Protein AF-A0A1V2NN49-F1 (afdb_monomer_lite)

pLDDT: mean 74.81, std 12.65, range [31.67, 92.38]

Radius of gyration: 16.65 Å; chains: 1; bounding box: 43×30×38 Å

Foldseek 3Di:
DPLLVLLLVLLLQLLVLQVVLVCVVVVNPDALCVVVVHPHVVRSSCVRSVQSSVLLVLAAPLLSVQWDADRNQSWTDSDCQWIWGDHSAWIFIGGRDDGWKTQG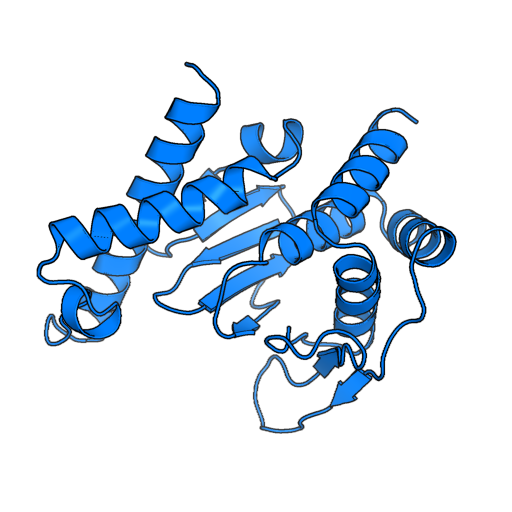GDDQCSLVRLLSVLCNPPNVVSVVLLVVPFDDFADWDQCVPPDCFRIWGDDPVDPDTTMTGNDSVSNRSSRSSVRQGSNRSNVSSVVVVVD

Secondary structure (DSSP, 8-state):
--HHHHHHHHHHHHHHHHHHHHHHHTTT---HHHHHT-SSHHHHHHHHHHHHHHHHTTS-HHHHTT-EEETTTTEEEEETTEEEEE-SSEEEEEESSS---EEESSS-HHHHHHHHHHHHHHTHHHHHHHHHH------EEE--SSSS--EEE--SSS----EEESSHHHHHHHHHHHHHHHHHHHHHHHHHHH-

Sequence (195 aa):
MNSSQYVDDVAIALYDSMSSELLASYGGGVSIAKFLGELDDDGARQSWSTRISRELAELPPNALNSLVIYQGSAAVSVSNEVVARFGLGEVTVSISGDDVWEAALRPGFSVAIIAGLGWSRWGQRWVDELRHVGLRRGPIVDIGDGRALHWVAQRPDEPGPWTCARSAEGAALISDAESLGTPRLREVYEELNRD

Structure (mmCIF, N/CA/C/O backbone):
data_AF-A0A1V2NN49-F1
#
_entry.id   AF-A0A1V2NN49-F1
#
loop_
_atom_site.group_PDB
_atom_site.id
_atom_site.type_symbol
_atom_site.label_atom_id
_atom_site.label_alt_id
_atom_site.label_comp_id
_atom_site.label_asym_id
_atom_site.label_entity_id
_atom_site.label_seq_id
_atom_site.pdbx_PDB_ins_code
_atom_site.Cartn_x
_atom_site.Cartn_y
_atom_site.Cartn_z
_atom_site.occupancy
_atom_site.B_iso_or_equiv
_atom_site.auth_seq_id
_atom_site.auth_comp_id
_atom_site.auth_asym_id
_atom_site.auth_atom_id
_atom_site.pdbx_PDB_model_num
ATOM 1 N N . MET A 1 1 ? 15.782 10.203 17.775 1.00 53.09 1 MET A N 1
ATOM 2 C CA . MET A 1 1 ? 15.826 10.274 16.299 1.00 53.09 1 MET A CA 1
ATOM 3 C C . MET A 1 1 ? 14.611 11.069 15.848 1.00 53.09 1 MET A C 1
ATOM 5 O O . MET A 1 1 ? 13.555 10.851 16.428 1.00 53.09 1 MET A O 1
ATOM 9 N N . ASN A 1 2 ? 14.741 12.032 14.930 1.00 63.84 2 ASN A N 1
ATOM 10 C CA . ASN A 1 2 ? 13.565 12.743 14.409 1.00 63.84 2 ASN A CA 1
ATOM 11 C C . ASN A 1 2 ? 12.775 11.790 13.489 1.00 63.84 2 ASN A C 1
ATOM 13 O O . ASN A 1 2 ? 13.395 11.017 12.762 1.00 63.84 2 ASN A O 1
ATOM 17 N N . SER A 1 3 ? 11.440 11.828 13.524 1.00 69.81 3 SER A N 1
ATOM 18 C CA . SER A 1 3 ? 10.565 10.905 12.778 1.00 69.81 3 SER A CA 1
ATOM 19 C C . SER A 1 3 ? 10.827 10.936 11.266 1.00 69.81 3 SER A C 1
ATOM 21 O O . SER A 1 3 ? 10.800 9.887 10.635 1.00 69.81 3 SER A O 1
ATOM 23 N N . SER A 1 4 ? 11.195 12.099 10.713 1.00 78.19 4 SER A N 1
ATOM 24 C CA . SER A 1 4 ? 11.596 12.235 9.302 1.00 78.19 4 SER A CA 1
ATOM 25 C C . SER A 1 4 ? 12.867 11.450 8.967 1.00 78.19 4 SER A C 1
ATOM 27 O O . SER A 1 4 ? 12.900 10.750 7.966 1.00 78.19 4 SER A O 1
ATOM 29 N N . GLN A 1 5 ? 13.889 11.514 9.829 1.00 83.19 5 GLN A N 1
ATOM 30 C CA . GLN A 1 5 ? 15.156 10.804 9.614 1.00 83.19 5 GLN A CA 1
ATOM 31 C C . GLN A 1 5 ? 14.933 9.287 9.603 1.00 83.19 5 GLN A C 1
ATOM 33 O O . GLN A 1 5 ? 15.478 8.587 8.764 1.00 83.19 5 GLN A O 1
ATOM 38 N N . TYR A 1 6 ? 14.091 8.790 10.516 1.00 83.25 6 TYR A N 1
ATOM 39 C CA . TYR A 1 6 ? 13.745 7.370 10.570 1.00 83.25 6 TYR A CA 1
ATOM 40 C C . TYR A 1 6 ? 13.050 6.889 9.294 1.00 83.25 6 TYR A C 1
ATOM 42 O O . TYR A 1 6 ? 13.391 5.833 8.774 1.00 83.25 6 TYR A O 1
ATOM 50 N N . VAL A 1 7 ? 12.099 7.671 8.779 1.00 84.44 7 VAL A N 1
ATOM 51 C CA . VAL A 1 7 ? 11.388 7.350 7.536 1.00 84.44 7 VAL A CA 1
ATOM 52 C C . VAL A 1 7 ? 12.350 7.280 6.347 1.00 84.44 7 VAL A C 1
ATOM 54 O O . VAL A 1 7 ? 12.274 6.336 5.562 1.00 84.44 7 VAL A O 1
ATOM 57 N N . ASP A 1 8 ? 13.288 8.224 6.256 1.00 86.56 8 ASP A N 1
ATOM 58 C CA . ASP A 1 8 ? 14.298 8.236 5.196 1.00 86.56 8 ASP A CA 1
ATOM 59 C C . ASP A 1 8 ? 15.246 7.034 5.286 1.00 86.56 8 ASP A C 1
ATOM 61 O O . ASP A 1 8 ? 15.503 6.371 4.278 1.00 86.56 8 ASP A O 1
ATOM 65 N N . ASP A 1 9 ? 15.699 6.687 6.493 1.00 87.00 9 ASP A N 1
ATOM 66 C CA . ASP A 1 9 ? 16.551 5.516 6.718 1.00 87.00 9 ASP A CA 1
ATOM 67 C C . ASP A 1 9 ? 15.830 4.211 6.314 1.00 87.00 9 ASP A C 1
ATOM 69 O O . ASP A 1 9 ? 16.430 3.328 5.693 1.00 87.00 9 ASP A O 1
ATOM 73 N N . VAL A 1 10 ? 14.525 4.097 6.604 1.00 83.38 10 VAL A N 1
ATOM 74 C CA . VAL A 1 10 ? 13.693 2.950 6.197 1.00 83.38 10 VAL A CA 1
ATOM 75 C C . VAL A 1 10 ? 13.549 2.885 4.677 1.00 83.38 10 VAL A C 1
ATOM 77 O O . VAL A 1 10 ? 13.745 1.820 4.090 1.00 83.38 10 VAL A O 1
ATOM 80 N N . ALA A 1 11 ? 13.240 4.005 4.020 1.00 84.56 11 ALA A N 1
ATOM 81 C CA . ALA A 1 11 ? 13.080 4.051 2.569 1.00 84.56 11 ALA A CA 1
ATOM 82 C C . ALA A 1 11 ? 14.377 3.675 1.833 1.00 84.56 11 ALA A C 1
ATOM 84 O O . ALA A 1 11 ? 14.342 2.951 0.836 1.00 84.56 11 ALA A O 1
ATOM 85 N N . ILE A 1 12 ? 15.529 4.111 2.347 1.00 88.19 12 ILE A N 1
ATOM 86 C CA . ILE A 1 12 ? 16.844 3.737 1.815 1.00 88.19 12 ILE A CA 1
ATOM 87 C C . ILE A 1 12 ? 17.092 2.233 1.978 1.00 88.19 12 ILE A C 1
ATOM 89 O O . ILE A 1 12 ? 17.458 1.563 1.012 1.00 88.19 12 ILE A O 1
ATOM 93 N N . ALA A 1 13 ? 16.844 1.678 3.166 1.00 85.31 13 ALA A N 1
ATOM 94 C CA . ALA A 1 13 ? 17.031 0.250 3.419 1.00 85.31 13 ALA A CA 1
ATOM 95 C C . ALA A 1 13 ? 16.116 -0.636 2.550 1.00 85.31 13 ALA A C 1
ATOM 97 O O . ALA A 1 13 ? 16.513 -1.732 2.138 1.00 85.31 13 ALA A O 1
ATOM 98 N N . LEU A 1 14 ? 14.907 -0.159 2.233 1.00 81.56 14 LEU A N 1
ATOM 99 C CA . LEU A 1 14 ? 14.002 -0.835 1.305 1.00 81.56 14 LEU A CA 1
ATOM 100 C C . LEU A 1 14 ? 14.518 -0.817 -0.129 1.00 81.56 14 LEU A C 1
ATOM 102 O O . LEU A 1 14 ? 14.468 -1.855 -0.788 1.00 81.56 14 LEU A O 1
ATOM 106 N N . TYR A 1 15 ? 15.051 0.318 -0.591 1.00 84.81 15 TYR A N 1
ATOM 107 C CA . TYR A 1 15 ? 15.667 0.397 -1.913 1.00 84.81 15 TYR A CA 1
ATOM 108 C C . TYR A 1 15 ? 16.823 -0.594 -2.033 1.00 84.81 15 TYR A C 1
ATOM 110 O O . TYR A 1 15 ? 16.886 -1.354 -2.995 1.00 84.81 15 TYR A O 1
ATOM 118 N N . ASP A 1 16 ? 17.710 -0.620 -1.039 1.00 86.69 16 ASP A N 1
ATOM 119 C CA . ASP A 1 16 ? 18.889 -1.485 -1.056 1.00 86.69 16 ASP A CA 1
ATOM 120 C C . ASP A 1 16 ? 18.486 -2.971 -1.057 1.00 86.69 16 ASP A C 1
ATOM 122 O O . ASP A 1 16 ? 19.056 -3.773 -1.802 1.00 86.69 16 ASP A O 1
ATOM 126 N N . SER A 1 17 ? 17.454 -3.333 -0.284 1.00 82.81 17 SER A N 1
ATOM 127 C CA . SER A 1 17 ? 16.897 -4.693 -0.259 1.00 82.81 17 SER A CA 1
ATOM 128 C C . SER A 1 17 ? 16.262 -5.085 -1.596 1.00 82.81 17 SER A C 1
ATOM 130 O O . SER A 1 17 ? 16.559 -6.157 -2.120 1.00 82.81 17 SER A O 1
ATOM 132 N N . MET A 1 18 ? 15.429 -4.210 -2.167 1.00 84.19 18 MET A N 1
ATOM 133 C CA . MET A 1 18 ? 14.757 -4.420 -3.456 1.00 84.19 18 MET A CA 1
ATOM 134 C C . MET A 1 18 ? 15.766 -4.532 -4.598 1.00 84.19 18 MET A C 1
ATOM 136 O O . MET A 1 18 ? 15.700 -5.461 -5.402 1.00 84.19 18 MET A O 1
ATOM 140 N N . SER A 1 19 ? 16.740 -3.623 -4.634 1.00 82.50 19 SER A N 1
ATOM 141 C CA . SER A 1 19 ? 17.815 -3.614 -5.623 1.00 82.50 19 SER A CA 1
ATOM 142 C C . SER A 1 19 ? 18.619 -4.910 -5.568 1.00 82.50 19 SER A C 1
ATOM 144 O O . SER A 1 19 ? 18.826 -5.559 -6.594 1.00 82.50 19 SER A O 1
ATOM 146 N N . SER A 1 20 ? 18.995 -5.346 -4.362 1.00 83.50 20 SER A N 1
ATOM 147 C CA . SER A 1 20 ? 19.734 -6.594 -4.158 1.00 83.50 20 SER A CA 1
ATOM 148 C C . SER A 1 20 ? 18.946 -7.818 -4.630 1.00 83.50 20 SER A C 1
ATOM 150 O O . SER A 1 20 ? 19.493 -8.667 -5.334 1.00 83.50 20 SER A O 1
ATOM 152 N N . GLU A 1 21 ? 17.661 -7.905 -4.281 1.00 79.94 21 GLU A N 1
ATOM 153 C CA . GLU A 1 21 ? 16.782 -9.005 -4.692 1.00 79.94 21 GLU A CA 1
ATOM 154 C C . GLU A 1 21 ? 16.620 -9.070 -6.219 1.00 79.94 21 GLU A C 1
ATOM 156 O O . GLU A 1 21 ? 16.705 -10.141 -6.830 1.00 79.94 21 GLU A O 1
ATOM 161 N N . LEU A 1 22 ? 16.436 -7.913 -6.853 1.00 76.75 22 LEU A N 1
ATOM 162 C CA . LEU A 1 22 ? 16.253 -7.814 -8.292 1.00 76.75 22 LEU A CA 1
ATOM 163 C C . LEU A 1 22 ? 17.540 -8.161 -9.047 1.00 76.75 22 LEU A C 1
ATOM 165 O O . LEU A 1 22 ? 17.519 -8.961 -9.983 1.00 76.75 22 LEU A O 1
ATOM 169 N N . LEU A 1 23 ? 18.681 -7.627 -8.610 1.00 79.25 23 LEU A N 1
ATOM 170 C CA . LEU A 1 23 ? 19.981 -7.963 -9.189 1.00 79.25 23 LEU A CA 1
ATOM 171 C C . LEU A 1 23 ? 20.294 -9.455 -9.039 1.00 79.25 23 LEU A C 1
ATOM 173 O O . LEU A 1 23 ? 20.790 -10.059 -9.991 1.00 79.25 23 LEU A O 1
ATOM 177 N N . ALA A 1 24 ? 19.961 -10.068 -7.899 1.00 80.75 24 ALA A N 1
ATOM 178 C CA . ALA A 1 24 ? 20.113 -11.508 -7.703 1.00 80.75 24 ALA A CA 1
ATOM 179 C C . ALA A 1 24 ? 19.225 -12.315 -8.667 1.00 80.75 24 ALA A C 1
ATOM 181 O O . ALA A 1 24 ? 19.701 -13.260 -9.295 1.00 80.75 24 ALA A O 1
ATOM 182 N N . SER A 1 25 ? 17.965 -11.908 -8.840 1.00 77.62 25 SER A N 1
ATOM 183 C CA . SER A 1 25 ? 16.987 -12.607 -9.689 1.00 77.62 25 SER A CA 1
ATOM 184 C C . SER A 1 25 ? 17.325 -12.551 -11.183 1.00 77.62 25 SER A C 1
ATOM 186 O O . SER A 1 25 ? 17.053 -13.501 -11.914 1.00 77.62 25 SER A O 1
ATOM 188 N N . TYR A 1 26 ? 17.954 -11.464 -11.640 1.00 75.38 26 TYR A N 1
ATOM 189 C CA . TYR A 1 26 ? 18.336 -11.265 -13.045 1.00 75.38 26 TYR A CA 1
ATOM 190 C C . TYR A 1 26 ? 19.847 -11.405 -13.306 1.00 75.38 26 TYR A C 1
ATOM 192 O O . TYR A 1 26 ? 20.331 -10.997 -14.364 1.00 75.38 26 TYR A O 1
ATOM 200 N N . GLY A 1 27 ? 20.616 -11.946 -12.353 1.00 71.06 27 GLY A N 1
ATOM 2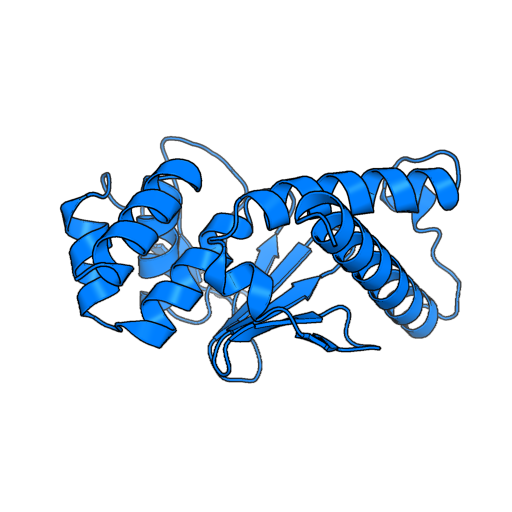01 C CA . GLY A 1 27 ? 22.061 -12.169 -12.501 1.00 71.06 27 GLY A CA 1
ATOM 202 C C . GLY A 1 27 ? 22.872 -10.899 -12.794 1.00 71.06 27 GLY A C 1
ATOM 203 O O . GLY A 1 27 ? 23.864 -10.957 -13.516 1.00 71.06 27 GLY A O 1
ATOM 204 N N . GLY A 1 28 ? 22.428 -9.742 -12.294 1.00 70.50 28 GLY A N 1
ATOM 205 C CA . GLY A 1 28 ? 23.054 -8.435 -12.525 1.00 70.50 28 GLY A CA 1
ATOM 206 C C . GLY A 1 28 ? 22.773 -7.802 -13.895 1.00 70.50 28 GLY A C 1
ATOM 207 O O . GLY A 1 28 ? 23.320 -6.747 -14.201 1.00 70.50 28 GLY A O 1
ATOM 208 N N . GLY A 1 29 ? 21.922 -8.411 -14.730 1.00 70.12 29 GLY A N 1
ATOM 209 C CA . GLY A 1 29 ? 21.643 -7.946 -16.095 1.00 70.12 29 GLY A CA 1
ATOM 210 C C . GLY A 1 29 ? 20.692 -6.747 -16.215 1.00 70.12 29 GLY A C 1
ATOM 211 O O . GLY A 1 29 ? 20.398 -6.324 -17.334 1.00 70.12 29 GLY A O 1
ATOM 212 N N . VAL A 1 30 ? 20.190 -6.203 -15.103 1.00 73.00 30 VAL A N 1
ATOM 213 C CA . VAL A 1 30 ? 19.199 -5.115 -15.097 1.00 73.00 30 VAL A CA 1
ATOM 214 C C . VAL A 1 30 ? 19.806 -3.843 -14.518 1.00 73.00 30 VAL A C 1
ATOM 216 O O . VAL A 1 30 ? 20.357 -3.849 -13.424 1.00 73.00 30 VAL A O 1
ATOM 219 N N . SER A 1 31 ? 19.657 -2.734 -15.247 1.00 81.69 31 SER A N 1
ATOM 220 C CA . SER A 1 31 ? 19.943 -1.393 -14.733 1.00 81.69 31 SER A CA 1
ATOM 221 C C . SER A 1 31 ? 18.66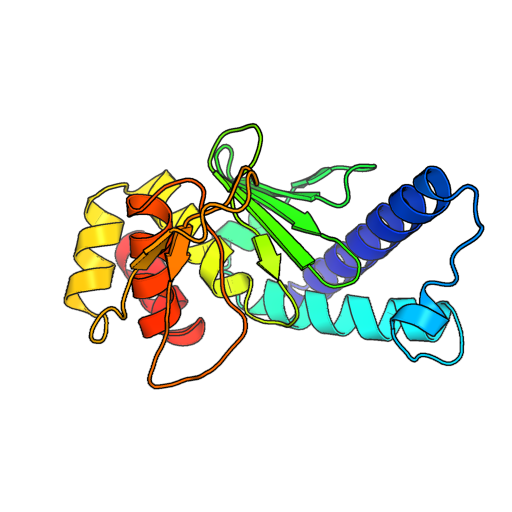5 -0.796 -14.156 1.00 81.69 31 SER A C 1
ATOM 223 O O . SER A 1 31 ? 17.729 -0.476 -14.894 1.00 81.69 31 SER A O 1
ATOM 225 N N . ILE A 1 32 ? 18.642 -0.640 -12.835 1.00 82.12 32 ILE A N 1
ATOM 226 C CA . ILE A 1 32 ? 17.525 -0.039 -12.101 1.00 82.12 32 ILE A CA 1
ATOM 227 C C . ILE A 1 32 ? 17.350 1.430 -12.501 1.00 82.12 32 ILE A C 1
ATOM 229 O O . ILE A 1 32 ? 16.225 1.854 -12.761 1.00 82.12 32 ILE A O 1
ATOM 233 N N . ALA A 1 33 ? 18.452 2.170 -12.669 1.00 84.50 33 ALA A N 1
ATOM 234 C CA . ALA A 1 33 ? 18.428 3.547 -13.159 1.00 84.50 33 ALA A CA 1
ATOM 235 C C . ALA A 1 33 ? 17.682 3.691 -14.491 1.00 84.50 33 ALA A C 1
ATOM 237 O O . ALA A 1 33 ? 16.762 4.500 -14.598 1.00 84.50 33 ALA A O 1
ATOM 238 N N . LYS A 1 34 ? 17.975 2.834 -15.480 1.00 80.06 34 LYS A N 1
ATOM 239 C CA . LYS A 1 34 ? 17.261 2.853 -16.768 1.00 80.06 34 LYS A CA 1
ATOM 240 C C . LYS A 1 34 ? 15.771 2.554 -16.628 1.00 80.06 34 LYS A C 1
ATOM 242 O O . LYS A 1 34 ? 14.976 3.153 -17.345 1.00 80.06 34 LYS A O 1
ATOM 247 N N . PHE A 1 35 ? 15.395 1.638 -15.735 1.00 74.62 35 PHE A N 1
ATOM 248 C CA . PHE A 1 35 ? 13.990 1.309 -15.492 1.00 74.62 35 PHE A CA 1
ATOM 249 C C . PHE A 1 35 ? 13.229 2.484 -14.867 1.00 74.62 35 PHE A C 1
ATOM 251 O O . PHE A 1 35 ? 12.089 2.756 -15.236 1.00 74.62 35 PHE A O 1
ATOM 258 N N . LEU A 1 36 ? 13.878 3.206 -13.952 1.00 78.38 36 LEU A N 1
ATOM 259 C CA . LEU A 1 36 ? 13.311 4.375 -13.282 1.00 78.38 36 LEU A CA 1
ATOM 260 C C . LEU A 1 36 ? 13.449 5.675 -14.094 1.00 78.38 36 LEU A C 1
ATOM 262 O O . LEU A 1 36 ? 12.873 6.687 -13.709 1.00 78.38 36 LEU A O 1
ATOM 266 N N . GLY A 1 37 ? 14.143 5.643 -15.236 1.00 80.69 37 GLY A N 1
ATOM 267 C CA . GLY A 1 37 ? 14.366 6.815 -16.087 1.00 80.69 37 GLY A CA 1
ATOM 268 C C . GLY A 1 37 ? 15.411 7.791 -15.540 1.00 80.69 37 GLY A C 1
ATOM 269 O O . GLY A 1 37 ? 15.414 8.954 -15.933 1.00 80.69 37 GLY A O 1
ATOM 270 N N . GLU A 1 38 ? 16.285 7.323 -14.652 1.00 88.06 38 GLU A N 1
ATOM 271 C CA . GLU A 1 38 ? 17.332 8.109 -14.003 1.00 88.06 38 GLU A CA 1
ATOM 272 C C . GLU A 1 38 ? 18.686 7.933 -14.706 1.00 88.06 38 GLU A C 1
ATOM 274 O O . GLU A 1 38 ? 18.917 6.970 -15.446 1.00 88.06 38 GLU A O 1
ATOM 279 N N . LEU A 1 39 ? 19.587 8.894 -14.494 1.00 89.12 39 LEU A N 1
ATOM 280 C CA . LEU A 1 39 ? 20.892 8.941 -15.165 1.00 89.12 39 LEU A CA 1
ATOM 281 C C . LEU A 1 39 ? 21.869 7.875 -14.650 1.00 89.12 39 LEU A C 1
ATOM 283 O O . LEU A 1 39 ? 22.664 7.345 -15.427 1.00 89.12 39 LEU A O 1
ATOM 287 N N . ASP A 1 40 ? 21.804 7.574 -13.356 1.00 89.88 40 ASP A N 1
ATOM 288 C CA . ASP A 1 40 ? 22.683 6.646 -12.653 1.00 89.88 40 ASP A CA 1
ATOM 289 C C . ASP A 1 40 ? 21.979 6.023 -11.433 1.00 89.88 40 ASP A C 1
ATOM 291 O O . ASP A 1 40 ? 20.829 6.343 -11.113 1.00 89.88 40 ASP A O 1
ATOM 295 N N . ASP A 1 41 ? 22.659 5.077 -10.783 1.00 88.12 41 ASP A N 1
ATOM 296 C CA . ASP A 1 41 ? 22.099 4.310 -9.667 1.00 88.12 41 ASP A CA 1
ATOM 297 C C . ASP A 1 41 ? 21.912 5.155 -8.394 1.00 88.12 41 ASP A C 1
ATOM 299 O O . ASP A 1 41 ? 21.012 4.866 -7.602 1.00 88.12 41 ASP A O 1
ATOM 303 N N . ASP A 1 42 ? 22.703 6.217 -8.211 1.00 91.44 42 ASP A N 1
ATOM 304 C CA . ASP A 1 42 ? 22.547 7.148 -7.088 1.00 91.44 42 ASP A CA 1
ATOM 305 C C . ASP A 1 42 ? 21.279 7.997 -7.263 1.00 91.44 42 ASP A C 1
ATOM 307 O O . ASP A 1 42 ? 20.482 8.128 -6.328 1.00 91.44 42 ASP A O 1
ATOM 311 N N . GLY A 1 43 ? 21.030 8.498 -8.479 1.00 87.94 43 GLY A N 1
ATOM 312 C CA . GLY A 1 43 ? 19.784 9.168 -8.847 1.00 87.94 43 GLY A CA 1
ATOM 313 C C . GLY A 1 43 ? 18.573 8.246 -8.707 1.00 87.94 43 GLY A C 1
ATOM 314 O O . GLY A 1 43 ? 17.563 8.635 -8.121 1.00 87.94 43 GLY A O 1
ATOM 315 N N . ALA A 1 44 ? 18.698 6.989 -9.142 1.00 86.62 44 ALA A N 1
ATOM 316 C CA . ALA A 1 44 ? 17.680 5.952 -8.968 1.00 86.62 44 ALA A CA 1
ATOM 317 C C . ALA A 1 44 ? 17.331 5.713 -7.494 1.00 86.62 44 ALA A C 1
ATOM 319 O O . ALA A 1 44 ? 16.154 5.731 -7.118 1.00 86.62 44 ALA A O 1
ATOM 320 N N . ARG A 1 45 ? 18.358 5.563 -6.649 1.00 89.38 45 ARG A N 1
ATOM 321 C CA . ARG A 1 45 ? 18.215 5.388 -5.202 1.00 89.38 45 ARG A CA 1
ATOM 322 C C . ARG A 1 45 ? 17.519 6.575 -4.566 1.00 89.38 45 ARG A C 1
ATOM 324 O O . ARG A 1 45 ? 16.551 6.375 -3.840 1.00 89.38 45 ARG A O 1
ATOM 331 N N . GLN A 1 46 ? 17.978 7.792 -4.852 1.00 89.56 46 GLN A N 1
ATOM 332 C CA . GLN A 1 46 ? 17.418 9.011 -4.274 1.00 89.56 46 GLN A CA 1
ATOM 333 C C . GLN A 1 46 ? 15.972 9.250 -4.719 1.00 89.56 46 GLN A C 1
ATOM 335 O O . GLN A 1 46 ? 15.117 9.572 -3.893 1.00 89.56 46 GLN A O 1
ATOM 340 N N . SER A 1 47 ? 15.690 9.097 -6.013 1.00 85.06 47 SER A N 1
ATOM 341 C CA . SER A 1 47 ? 14.363 9.305 -6.600 1.00 85.06 47 SER A CA 1
ATOM 342 C C . SER A 1 47 ? 13.342 8.329 -6.011 1.00 85.06 47 SER A C 1
ATOM 344 O O . SER A 1 47 ? 12.273 8.734 -5.540 1.00 85.06 47 SER A O 1
ATOM 346 N N . TRP A 1 48 ? 13.704 7.044 -5.941 1.00 85.50 48 TRP A N 1
ATOM 347 C CA . TRP A 1 48 ? 12.843 6.008 -5.380 1.00 85.50 48 TRP A CA 1
ATOM 348 C C . TRP A 1 48 ? 12.664 6.165 -3.867 1.00 85.50 48 TRP A C 1
ATOM 350 O O . TRP A 1 48 ? 11.528 6.185 -3.393 1.00 85.50 48 TRP A O 1
ATOM 360 N N . SER A 1 49 ? 13.749 6.348 -3.104 1.00 85.38 49 SER A N 1
ATOM 361 C CA . SER A 1 49 ? 13.666 6.478 -1.644 1.00 85.38 49 SER A CA 1
ATOM 362 C C . SER A 1 49 ? 12.883 7.722 -1.232 1.00 85.38 49 SER A C 1
ATOM 364 O O . SER A 1 49 ? 11.981 7.608 -0.413 1.00 85.38 49 SER A O 1
ATOM 366 N N . THR A 1 50 ? 13.099 8.874 -1.878 1.00 86.94 50 THR A N 1
ATOM 367 C CA . THR A 1 50 ? 12.330 10.108 -1.618 1.00 86.94 50 THR A CA 1
ATOM 368 C C . THR A 1 50 ? 10.833 9.889 -1.819 1.00 86.94 50 THR A C 1
ATOM 370 O O . THR A 1 50 ? 10.000 10.397 -1.063 1.00 86.94 50 THR A O 1
ATOM 373 N N . ARG A 1 51 ? 10.471 9.134 -2.860 1.00 81.19 51 ARG A N 1
ATOM 374 C CA . ARG A 1 51 ? 9.078 8.814 -3.150 1.00 81.19 51 ARG A CA 1
ATOM 375 C C . ARG A 1 51 ? 8.477 7.898 -2.084 1.00 81.19 51 ARG A C 1
ATOM 377 O O . ARG A 1 51 ? 7.358 8.159 -1.655 1.00 81.19 51 ARG A O 1
ATOM 384 N N . ILE A 1 52 ? 9.199 6.870 -1.644 1.00 81.00 52 ILE A N 1
ATOM 385 C CA . ILE A 1 52 ? 8.736 5.964 -0.584 1.00 81.00 52 ILE A CA 1
ATOM 386 C C . ILE A 1 52 ? 8.677 6.668 0.776 1.00 81.00 52 ILE A C 1
ATOM 388 O O . ILE A 1 52 ? 7.685 6.511 1.482 1.00 81.00 52 ILE A O 1
ATOM 392 N N . SER A 1 53 ? 9.659 7.509 1.113 1.00 84.81 53 SER A N 1
ATOM 393 C CA . SER A 1 53 ? 9.654 8.327 2.330 1.00 84.81 53 SER A CA 1
ATOM 394 C C . SER A 1 53 ? 8.392 9.176 2.441 1.00 84.81 53 SER A C 1
ATOM 396 O O . SER A 1 53 ? 7.781 9.242 3.505 1.00 84.81 53 SER A O 1
ATOM 398 N N . ARG A 1 54 ? 7.969 9.808 1.337 1.00 83.25 54 ARG A N 1
ATOM 399 C CA . ARG A 1 54 ? 6.753 10.632 1.319 1.00 83.25 54 ARG A CA 1
ATOM 400 C C . ARG A 1 54 ? 5.520 9.833 1.729 1.00 83.25 54 ARG A C 1
ATOM 402 O O . ARG A 1 54 ? 4.752 10.311 2.549 1.00 83.25 54 ARG A O 1
ATOM 409 N N . GLU A 1 55 ? 5.363 8.633 1.188 1.00 79.69 55 GLU A N 1
ATOM 410 C CA . GLU A 1 55 ? 4.214 7.762 1.457 1.00 79.69 55 GLU A CA 1
ATOM 411 C C . GLU A 1 55 ? 4.258 7.183 2.875 1.00 79.69 55 GLU A C 1
ATOM 413 O O . GLU A 1 55 ? 3.249 7.163 3.577 1.00 79.69 55 GLU A O 1
ATOM 418 N N . LEU A 1 56 ? 5.438 6.756 3.336 1.00 80.38 56 LEU A N 1
ATOM 419 C CA . LEU A 1 56 ? 5.623 6.283 4.708 1.00 80.38 56 LEU A CA 1
ATOM 420 C C . LEU A 1 56 ? 5.305 7.387 5.725 1.00 80.38 56 LEU A C 1
ATOM 422 O O . LEU A 1 56 ? 4.701 7.105 6.755 1.00 80.38 56 LEU A O 1
ATOM 426 N N . ALA A 1 57 ? 5.633 8.646 5.425 1.00 83.38 57 ALA A N 1
ATOM 427 C CA . ALA A 1 57 ? 5.298 9.785 6.279 1.00 83.38 57 ALA A CA 1
ATOM 428 C C . ALA A 1 57 ? 3.782 10.042 6.407 1.00 83.38 57 ALA A C 1
ATOM 430 O O . ALA A 1 57 ? 3.359 10.746 7.327 1.00 83.38 57 ALA A O 1
ATOM 431 N N . GLU A 1 58 ? 2.955 9.478 5.522 1.00 83.50 58 GLU A N 1
ATOM 432 C CA . GLU A 1 58 ? 1.494 9.559 5.626 1.00 83.50 58 GLU A CA 1
ATOM 433 C C . GLU A 1 58 ? 0.903 8.507 6.571 1.00 83.50 58 GLU A C 1
ATOM 435 O O . GLU A 1 58 ? -0.267 8.614 6.947 1.00 83.50 58 GLU A O 1
ATOM 440 N N . LEU A 1 59 ? 1.687 7.509 6.989 1.00 82.12 59 LEU A N 1
ATOM 441 C CA . LEU A 1 59 ? 1.212 6.472 7.896 1.00 82.12 59 LEU A CA 1
ATOM 442 C C . LEU A 1 59 ? 0.921 7.032 9.303 1.00 82.12 59 LEU A C 1
ATOM 444 O O . LEU A 1 59 ? 1.601 7.951 9.772 1.00 82.12 59 LEU A O 1
ATOM 448 N N . PRO A 1 60 ? -0.053 6.449 10.026 1.00 79.00 60 PRO A N 1
ATOM 449 C CA . PRO A 1 60 ? -0.281 6.749 11.434 1.00 79.00 60 PRO A CA 1
ATOM 450 C C . PRO A 1 60 ? 1.004 6.580 12.277 1.00 79.00 60 PRO A C 1
ATOM 452 O O . PRO A 1 60 ? 1.735 5.602 12.087 1.00 79.00 60 PRO A O 1
ATOM 455 N N . PRO A 1 61 ? 1.289 7.455 13.264 1.00 76.81 61 PRO A N 1
ATOM 456 C CA . PRO A 1 61 ? 2.534 7.393 14.045 1.00 76.81 61 PRO A CA 1
ATOM 457 C C . PRO A 1 61 ? 2.790 6.055 14.762 1.00 76.81 61 PRO A C 1
ATOM 459 O O . PRO A 1 61 ? 3.930 5.622 14.909 1.00 76.81 61 PRO A O 1
ATOM 462 N N . ASN A 1 62 ? 1.735 5.371 15.207 1.00 71.19 62 ASN A N 1
ATOM 463 C CA . ASN A 1 62 ? 1.832 4.047 15.830 1.00 71.19 62 ASN A CA 1
ATOM 464 C C . ASN A 1 62 ? 2.195 2.932 14.833 1.00 71.19 62 ASN A C 1
ATOM 466 O O . ASN A 1 62 ? 2.862 1.973 15.221 1.00 71.19 62 ASN A O 1
ATOM 470 N N . ALA A 1 63 ? 1.793 3.072 13.569 1.00 69.56 63 ALA A N 1
ATOM 471 C CA . ALA A 1 63 ? 2.180 2.173 12.487 1.00 69.56 63 ALA A CA 1
ATOM 472 C C . ALA A 1 63 ? 3.665 2.345 12.141 1.00 69.56 63 ALA A C 1
ATOM 474 O O . ALA A 1 63 ? 4.390 1.360 12.046 1.00 69.56 63 ALA A O 1
ATOM 475 N N . LEU A 1 64 ? 4.134 3.598 12.060 1.00 71.44 64 LEU A N 1
ATOM 476 C CA . LEU A 1 64 ? 5.549 3.923 11.843 1.00 71.44 64 LEU A CA 1
ATOM 477 C C . LEU A 1 64 ? 6.461 3.300 12.909 1.00 71.44 64 LEU A C 1
ATOM 479 O O . LEU A 1 64 ? 7.492 2.725 12.579 1.00 71.44 64 LEU A O 1
ATOM 483 N N . ASN A 1 65 ? 6.067 3.357 14.182 1.00 70.69 65 ASN A N 1
ATOM 484 C CA . ASN A 1 65 ? 6.855 2.781 15.280 1.00 70.69 65 ASN A CA 1
ATOM 485 C C . ASN A 1 65 ? 6.940 1.246 15.251 1.00 70.69 65 ASN A C 1
ATOM 487 O O . ASN A 1 65 ? 7.754 0.669 15.968 1.00 70.69 65 ASN A O 1
ATOM 491 N N . SER A 1 66 ? 6.086 0.598 14.461 1.00 65.50 66 SER A N 1
ATOM 492 C CA . SER A 1 66 ? 5.983 -0.858 14.369 1.00 65.50 66 SER A CA 1
ATOM 493 C C . SER A 1 66 ? 6.649 -1.411 13.105 1.00 65.50 66 SER A C 1
ATOM 495 O O . SER A 1 66 ? 6.576 -2.613 12.869 1.00 65.50 66 SER A O 1
ATOM 497 N N . LEU A 1 67 ? 7.305 -0.554 12.307 1.00 69.12 67 LEU A N 1
ATOM 498 C CA . LEU A 1 67 ? 7.955 -0.944 11.059 1.00 69.12 67 LEU A CA 1
ATOM 499 C C . LEU A 1 67 ? 9.180 -1.835 11.315 1.00 69.12 67 LEU A C 1
ATOM 501 O O . LEU A 1 67 ? 10.209 -1.385 11.826 1.00 69.12 67 LEU A O 1
ATOM 505 N N . VAL A 1 68 ? 9.092 -3.097 10.898 1.00 72.88 68 VAL A N 1
ATOM 506 C CA . VAL A 1 68 ? 10.210 -4.052 10.901 1.00 72.88 68 VAL A CA 1
ATOM 507 C C . VAL A 1 68 ? 10.596 -4.387 9.467 1.00 72.88 68 VAL A C 1
ATOM 509 O O . VAL A 1 68 ? 9.807 -4.984 8.741 1.00 72.88 68 VAL A O 1
ATOM 512 N N . ILE A 1 69 ? 11.818 -4.033 9.062 1.00 70.50 69 ILE A N 1
ATOM 513 C CA . ILE A 1 69 ? 12.333 -4.319 7.716 1.00 70.50 69 ILE A CA 1
ATOM 514 C C . ILE A 1 69 ? 12.850 -5.757 7.643 1.00 70.50 69 ILE A C 1
ATOM 516 O O . ILE A 1 69 ? 13.756 -6.143 8.386 1.00 70.50 69 ILE A O 1
ATOM 520 N N . TYR A 1 70 ? 12.330 -6.529 6.695 1.00 69.12 70 TYR A N 1
ATOM 521 C CA . TYR A 1 70 ? 12.846 -7.842 6.339 1.00 69.12 70 TYR A CA 1
ATOM 522 C C . TYR A 1 70 ? 13.958 -7.702 5.300 1.00 69.12 70 TYR A C 1
ATOM 524 O O . TYR A 1 70 ? 13.724 -7.424 4.121 1.00 69.12 70 TYR A O 1
ATOM 532 N N . GLN A 1 71 ? 15.189 -7.909 5.759 1.00 66.38 71 GLN A N 1
ATOM 533 C CA . GLN A 1 71 ? 16.365 -7.940 4.896 1.00 66.38 71 GLN A CA 1
ATOM 534 C C . GLN A 1 71 ? 16.233 -9.099 3.892 1.00 66.38 71 GLN A C 1
ATOM 536 O O . GLN A 1 71 ? 16.043 -10.247 4.292 1.00 66.38 71 GLN A O 1
ATOM 541 N N . GLY A 1 72 ? 16.324 -8.798 2.592 1.00 62.62 72 GLY A N 1
ATOM 542 C CA . GLY A 1 72 ? 16.297 -9.794 1.509 1.00 62.62 72 GLY A CA 1
ATOM 543 C C . GLY A 1 72 ? 14.930 -10.105 0.888 1.00 62.62 72 GLY A C 1
ATOM 544 O O . GLY A 1 72 ? 14.874 -10.910 -0.036 1.00 62.62 72 GLY A O 1
ATOM 545 N N . SER A 1 73 ? 13.846 -9.481 1.355 1.00 63.34 73 SER A N 1
ATOM 546 C CA . SER A 1 73 ? 12.520 -9.575 0.714 1.00 63.34 73 SER A CA 1
ATOM 547 C C . SER A 1 73 ? 11.899 -8.215 0.405 1.00 63.34 73 SER A C 1
ATOM 549 O O . SER A 1 73 ? 10.709 -8.149 0.105 1.00 63.34 73 SER A O 1
ATOM 551 N N . ALA A 1 74 ? 12.691 -7.141 0.543 1.00 67.19 74 ALA A N 1
ATOM 552 C CA . ALA A 1 74 ? 12.265 -5.757 0.364 1.00 67.19 74 ALA A CA 1
ATOM 553 C C . ALA A 1 74 ? 10.920 -5.467 1.035 1.00 67.19 74 ALA A C 1
ATOM 555 O O . ALA A 1 74 ? 10.033 -4.882 0.423 1.00 67.19 74 ALA A O 1
ATOM 556 N N . ALA A 1 75 ? 10.736 -5.931 2.271 1.00 70.69 75 ALA A N 1
ATOM 557 C CA . ALA A 1 75 ? 9.448 -5.871 2.943 1.00 70.69 75 ALA A CA 1
ATOM 558 C C . ALA A 1 75 ? 9.526 -5.195 4.309 1.00 70.69 75 ALA A C 1
ATOM 560 O O . ALA A 1 75 ? 10.562 -5.216 4.969 1.00 70.69 75 ALA A O 1
ATOM 561 N N . VAL A 1 76 ? 8.404 -4.633 4.748 1.00 69.12 76 VAL A N 1
ATOM 562 C CA . VAL A 1 76 ? 8.199 -4.044 6.065 1.00 69.12 76 VAL A CA 1
ATOM 563 C C . VAL A 1 76 ? 6.968 -4.662 6.713 1.00 69.12 76 VAL A C 1
ATOM 565 O O . VAL A 1 76 ? 5.872 -4.563 6.170 1.00 69.12 76 VAL A O 1
ATOM 568 N N . SER A 1 77 ? 7.116 -5.273 7.886 1.00 71.19 77 SER A N 1
ATOM 569 C CA . SER A 1 77 ? 5.970 -5.549 8.759 1.00 71.19 77 SER A CA 1
ATOM 570 C C . SER A 1 77 ? 5.554 -4.247 9.428 1.00 71.19 77 SER A C 1
ATOM 572 O O . SER A 1 77 ? 6.389 -3.567 10.008 1.00 71.19 77 SER A O 1
ATOM 574 N N . VAL A 1 78 ? 4.279 -3.888 9.308 1.00 67.38 78 VAL A N 1
ATOM 575 C CA . VAL A 1 78 ? 3.680 -2.705 9.949 1.00 67.38 78 VAL A CA 1
ATOM 576 C C . VAL A 1 78 ? 2.911 -3.105 11.214 1.00 67.38 78 VAL A C 1
ATOM 578 O O . VAL A 1 78 ? 2.703 -2.304 12.120 1.00 67.38 78 VAL A O 1
ATOM 581 N N . SER A 1 79 ? 2.500 -4.369 11.292 1.00 64.50 79 SER A N 1
ATOM 582 C CA . SER A 1 79 ? 1.972 -5.030 12.482 1.00 64.50 79 SER A CA 1
ATOM 583 C C . SER A 1 79 ? 2.254 -6.532 12.377 1.00 64.50 79 SER A C 1
ATOM 585 O O . SER A 1 79 ? 2.685 -7.016 11.327 1.00 64.50 79 SER A O 1
ATOM 587 N N . ASN A 1 80 ? 1.946 -7.296 13.431 1.00 62.72 80 ASN A N 1
ATOM 588 C CA . ASN A 1 80 ? 2.002 -8.768 13.394 1.00 62.72 80 ASN A CA 1
ATOM 589 C C . ASN A 1 80 ? 1.140 -9.377 12.275 1.00 62.72 80 ASN A C 1
ATOM 591 O O . ASN A 1 80 ? 1.313 -10.539 11.920 1.00 62.72 80 ASN A O 1
ATOM 595 N N . GLU A 1 81 ? 0.204 -8.596 11.748 1.00 61.78 81 GLU A N 1
ATOM 596 C CA . GLU A 1 81 ? -0.806 -9.029 10.801 1.00 61.78 81 GLU A CA 1
ATOM 597 C C . GLU A 1 81 ? -0.676 -8.320 9.456 1.00 61.78 81 GLU A C 1
ATOM 599 O O . GLU A 1 81 ? -1.429 -8.662 8.566 1.00 61.78 81 GLU A O 1
ATOM 604 N N . VAL A 1 82 ? 0.235 -7.358 9.254 1.00 62.50 82 VAL A N 1
ATOM 605 C CA . VAL A 1 82 ? 0.344 -6.609 7.986 1.00 62.50 82 VAL A CA 1
ATOM 606 C C . VAL A 1 82 ? 1.801 -6.491 7.537 1.00 62.50 82 VAL A C 1
ATOM 608 O O . VAL A 1 82 ? 2.639 -5.985 8.283 1.00 62.50 82 VAL A O 1
ATOM 611 N N . VAL A 1 83 ? 2.101 -6.913 6.303 1.00 70.12 83 VAL A N 1
ATOM 612 C CA . VAL A 1 83 ? 3.439 -6.876 5.685 1.00 70.12 83 VAL A CA 1
ATOM 613 C C . VAL A 1 83 ? 3.386 -6.206 4.314 1.00 70.12 83 VAL A C 1
ATOM 615 O O . VAL A 1 83 ? 2.763 -6.732 3.405 1.00 70.12 83 VAL A O 1
ATOM 618 N N . ALA A 1 84 ? 4.098 -5.098 4.126 1.00 71.62 84 ALA A N 1
ATOM 619 C CA . ALA A 1 84 ? 4.266 -4.419 2.843 1.00 71.62 84 ALA A CA 1
ATOM 620 C C . ALA A 1 84 ? 5.586 -4.820 2.160 1.00 71.62 84 ALA A C 1
ATOM 622 O O . ALA A 1 84 ? 6.644 -4.526 2.691 1.00 71.62 84 ALA A O 1
ATOM 623 N N . ARG A 1 85 ? 5.556 -5.465 0.995 1.00 72.00 85 ARG A N 1
ATOM 624 C CA . ARG A 1 85 ? 6.692 -5.760 0.111 1.00 72.00 85 ARG A CA 1
ATOM 625 C C . ARG A 1 85 ? 6.801 -4.729 -1.014 1.00 72.00 85 ARG A C 1
ATOM 627 O O . ARG A 1 85 ? 5.800 -4.299 -1.567 1.00 72.00 85 ARG A O 1
ATOM 634 N N . PHE A 1 86 ? 8.017 -4.355 -1.380 1.00 70.00 86 PHE A N 1
ATOM 635 C CA . PHE A 1 86 ? 8.309 -3.267 -2.307 1.00 70.00 86 PHE A CA 1
ATOM 636 C C . PHE A 1 86 ? 9.085 -3.779 -3.526 1.00 70.00 86 PHE A C 1
ATOM 638 O O . PHE A 1 86 ? 10.090 -4.472 -3.392 1.00 70.00 86 PHE A O 1
ATOM 645 N N . GLY A 1 87 ? 8.636 -3.397 -4.720 1.00 69.12 87 GLY A N 1
ATOM 646 C CA . GLY A 1 87 ? 9.309 -3.616 -6.000 1.00 69.12 87 GLY A CA 1
ATOM 647 C C . GLY A 1 87 ? 9.608 -2.301 -6.731 1.00 69.12 87 GLY A C 1
ATOM 648 O O . GLY A 1 87 ? 9.319 -1.205 -6.246 1.00 69.12 87 GLY A O 1
ATOM 649 N N . LEU A 1 88 ? 10.185 -2.391 -7.935 1.00 65.25 88 LEU A N 1
ATOM 650 C CA . LEU A 1 88 ? 10.573 -1.208 -8.722 1.00 65.25 88 LEU A CA 1
ATOM 651 C C . LEU A 1 88 ? 9.389 -0.319 -9.129 1.00 65.25 88 LEU A C 1
ATOM 653 O O . LEU A 1 88 ? 9.527 0.903 -9.186 1.00 65.25 88 LEU A O 1
ATOM 657 N N . GLY A 1 89 ? 8.238 -0.923 -9.423 1.00 58.16 89 GLY A N 1
ATOM 658 C CA . GLY A 1 89 ? 7.030 -0.218 -9.861 1.00 58.16 89 GLY A CA 1
ATOM 659 C C . GLY A 1 89 ? 5.780 -0.536 -9.045 1.00 58.16 89 GLY A C 1
ATOM 660 O O . GLY A 1 89 ? 4.738 0.068 -9.295 1.00 58.16 89 GLY A O 1
ATOM 661 N N . GLU A 1 90 ? 5.880 -1.456 -8.090 1.00 55.41 90 GLU A N 1
ATOM 662 C CA . GLU A 1 90 ? 4.745 -2.098 -7.425 1.00 55.41 90 GLU A CA 1
ATOM 663 C C . GLU A 1 90 ? 5.017 -2.185 -5.921 1.00 55.41 90 GLU A C 1
ATOM 665 O O . GLU A 1 90 ? 6.159 -2.388 -5.502 1.00 55.41 90 GLU A O 1
ATOM 670 N N . VAL A 1 91 ? 3.976 -2.008 -5.109 1.00 53.06 91 VAL A N 1
ATOM 671 C CA . VAL A 1 91 ? 4.017 -2.273 -3.664 1.00 53.06 91 VAL A CA 1
ATOM 672 C C . VAL A 1 91 ? 2.920 -3.284 -3.358 1.00 53.06 91 VAL A C 1
ATOM 674 O O . VAL A 1 91 ? 1.764 -3.100 -3.742 1.00 53.06 91 VAL A O 1
ATOM 677 N N . THR A 1 92 ? 3.294 -4.356 -2.676 1.00 55.88 92 THR A N 1
ATOM 678 C CA . THR A 1 92 ? 2.425 -5.462 -2.279 1.00 55.88 92 THR A CA 1
ATOM 679 C C . THR A 1 92 ? 2.184 -5.401 -0.774 1.00 55.88 92 THR A C 1
ATOM 681 O O . THR A 1 92 ? 3.138 -5.166 -0.054 1.00 55.88 92 THR A O 1
ATOM 684 N N . VAL A 1 93 ? 0.973 -5.593 -0.237 1.00 53.12 93 VAL A N 1
ATOM 685 C CA . VAL A 1 93 ? 0.699 -5.420 1.218 1.00 53.12 93 VAL A CA 1
ATOM 686 C C . VAL A 1 93 ? -0.088 -6.584 1.822 1.00 53.12 93 VAL A C 1
ATOM 688 O O . VAL A 1 93 ? -1.288 -6.499 1.961 1.00 53.12 93 VAL A O 1
ATOM 691 N N . SER A 1 94 ? 0.536 -7.668 2.268 1.00 55.44 94 SER A N 1
ATOM 692 C CA . SER A 1 94 ? -0.162 -8.825 2.848 1.00 55.44 94 SER A CA 1
ATOM 693 C C . SER A 1 94 ? -0.830 -8.525 4.194 1.00 55.44 94 SER A C 1
ATOM 695 O O . SER A 1 94 ? -0.203 -7.909 5.049 1.00 55.44 94 SER A O 1
ATOM 697 N N . ILE A 1 95 ? -2.031 -9.077 4.436 1.00 51.91 95 ILE A N 1
ATOM 698 C CA . ILE A 1 95 ? -2.605 -9.201 5.788 1.00 51.91 95 ILE A CA 1
ATOM 699 C C . ILE A 1 95 ? -2.552 -10.684 6.213 1.00 51.91 95 ILE A C 1
ATOM 701 O O . ILE A 1 95 ? -3.210 -11.515 5.598 1.00 51.91 95 ILE A O 1
ATOM 705 N N . SER A 1 96 ? -1.725 -11.013 7.208 1.00 52.47 96 SER A N 1
ATOM 706 C CA . SER A 1 96 ? -1.546 -12.317 7.879 1.00 52.47 96 SER A CA 1
ATOM 707 C C . SER A 1 96 ? -1.208 -13.552 7.011 1.00 52.47 96 SER A C 1
ATOM 709 O O . SER A 1 96 ? -1.714 -14.637 7.293 1.00 52.47 96 SER A O 1
ATOM 711 N N . GLY A 1 97 ? -0.306 -13.437 6.023 1.00 45.25 97 GLY A N 1
ATOM 712 C CA . GLY A 1 97 ? 0.372 -14.586 5.380 1.00 45.25 97 GLY A CA 1
ATOM 713 C C . GLY A 1 97 ? 0.059 -14.856 3.897 1.00 45.25 97 GLY A C 1
ATOM 714 O O . GLY A 1 97 ? -1.032 -14.562 3.419 1.00 45.25 97 GLY A O 1
ATOM 715 N N . ASP A 1 98 ? 1.081 -15.410 3.223 1.00 42.22 98 ASP A N 1
ATOM 716 C CA . ASP A 1 98 ? 1.308 -15.695 1.793 1.00 42.22 98 ASP A CA 1
ATOM 717 C C . ASP A 1 98 ? 0.277 -15.135 0.797 1.00 42.22 98 ASP A C 1
ATOM 719 O O . ASP A 1 98 ? -0.781 -15.709 0.536 1.00 42.22 98 ASP A O 1
ATOM 723 N N . ASP A 1 99 ? 0.696 -13.999 0.235 1.00 49.78 99 ASP A N 1
ATOM 724 C CA . ASP A 1 99 ? 0.105 -13.035 -0.698 1.00 49.78 99 ASP A CA 1
ATOM 725 C C . ASP A 1 99 ? -1.151 -12.317 -0.251 1.00 49.78 99 ASP A C 1
ATOM 727 O O . ASP A 1 99 ? -2.229 -12.902 -0.225 1.00 49.78 99 ASP A O 1
ATOM 731 N N . VAL A 1 100 ? -1.058 -10.991 -0.134 1.00 46.81 100 VAL A N 1
ATOM 732 C CA . VAL A 1 100 ? -2.204 -10.150 -0.465 1.00 46.81 100 VAL A CA 1
ATOM 733 C C . VAL A 1 100 ? -1.716 -8.778 -0.998 1.00 46.81 100 VAL A C 1
ATOM 735 O O . VAL A 1 100 ? -0.721 -8.248 -0.513 1.00 46.81 100 VAL A O 1
ATOM 738 N N . TRP A 1 101 ? -2.503 -8.193 -1.914 1.00 47.62 101 TRP A N 1
ATOM 739 C CA . TRP A 1 101 ? -2.497 -6.824 -2.486 1.00 47.62 101 TRP A CA 1
ATOM 740 C C . TRP A 1 101 ? -1.411 -6.556 -3.533 1.00 47.62 101 TRP A C 1
ATOM 742 O O . TRP A 1 101 ? -0.243 -6.548 -3.201 1.00 47.62 101 TRP A O 1
ATOM 752 N N . GLU A 1 102 ? -1.785 -6.291 -4.786 1.00 44.59 102 GLU A N 1
ATOM 753 C CA . GLU A 1 102 ? -0.890 -5.786 -5.843 1.00 44.59 102 GLU A CA 1
ATOM 754 C C . GLU A 1 102 ? -1.410 -4.390 -6.175 1.00 44.59 102 GLU A C 1
ATOM 756 O O . GLU A 1 102 ? -2.458 -4.238 -6.807 1.00 44.59 102 GLU A O 1
ATOM 761 N N . ALA A 1 103 ? -0.726 -3.363 -5.665 1.00 40.66 103 ALA A N 1
ATOM 762 C CA . ALA A 1 103 ? -0.900 -2.008 -6.159 1.00 40.66 103 ALA A CA 1
ATOM 763 C C . ALA A 1 103 ? 0.030 -1.863 -7.364 1.00 40.66 103 ALA A C 1
ATOM 765 O O . ALA A 1 103 ? 1.238 -1.634 -7.227 1.00 40.66 103 ALA A O 1
ATOM 766 N N . ALA A 1 104 ? -0.531 -2.062 -8.552 1.00 31.67 104 ALA A N 1
ATOM 767 C CA . ALA A 1 104 ? 0.201 -1.861 -9.785 1.00 31.67 104 ALA A CA 1
ATOM 768 C C . ALA A 1 104 ? 0.394 -0.361 -10.024 1.00 31.67 104 ALA A C 1
ATOM 770 O O . ALA A 1 104 ? -0.572 0.383 -10.107 1.00 31.67 104 ALA A O 1
ATOM 771 N N . LEU A 1 105 ? 1.650 0.055 -10.200 1.00 35.47 105 LEU A N 1
ATOM 772 C CA . LEU A 1 105 ? 2.078 1.291 -10.857 1.00 35.47 105 LEU A CA 1
ATOM 773 C C . LEU A 1 105 ? 1.554 2.609 -10.258 1.00 35.47 105 LEU A C 1
ATOM 775 O O . LEU A 1 105 ? 0.668 3.232 -10.831 1.00 35.47 105 LEU A O 1
ATOM 779 N N . ARG A 1 106 ? 2.288 3.132 -9.260 1.00 47.69 106 ARG A N 1
ATOM 780 C CA . ARG A 1 106 ? 2.373 4.550 -8.796 1.00 47.69 106 ARG A CA 1
ATOM 781 C C . ARG A 1 106 ? 1.899 4.807 -7.334 1.00 47.69 106 ARG A C 1
ATOM 783 O O . ARG A 1 106 ? 1.315 3.909 -6.748 1.00 47.69 106 ARG A O 1
ATOM 790 N N . PRO A 1 107 ? 2.333 5.915 -6.671 1.00 47.56 107 PRO A N 1
ATOM 791 C CA . PRO A 1 107 ? 2.136 6.165 -5.231 1.00 47.56 107 PRO A CA 1
ATOM 792 C C . PRO A 1 107 ? 0.652 6.183 -4.826 1.00 47.56 107 PRO A C 1
ATOM 794 O O . PRO A 1 107 ? -0.191 6.471 -5.673 1.00 47.56 107 PRO A O 1
ATOM 797 N N . GLY A 1 108 ? 0.357 5.874 -3.557 1.00 57.72 108 GLY A N 1
ATOM 798 C CA . GLY A 1 108 ? -0.988 5.583 -3.040 1.00 57.72 108 GLY A CA 1
ATOM 799 C C . GLY A 1 108 ? -1.078 4.310 -2.181 1.00 57.72 108 GLY A C 1
ATOM 800 O O . GLY A 1 108 ? -2.168 3.926 -1.758 1.00 57.72 108 GLY A O 1
ATOM 801 N N . PHE A 1 109 ? 0.045 3.637 -1.895 1.00 69.44 109 PHE A N 1
ATOM 802 C CA . PHE A 1 109 ? 0.042 2.396 -1.104 1.00 69.44 109 PHE A CA 1
ATOM 803 C C . PHE A 1 109 ? -0.236 2.647 0.386 1.00 69.44 109 PHE A C 1
ATOM 805 O O . PHE A 1 109 ? -0.616 1.721 1.104 1.00 69.44 109 PHE A O 1
ATOM 812 N N . SER A 1 110 ? -0.074 3.889 0.857 1.00 76.38 110 SER A N 1
ATOM 813 C CA . SER A 1 110 ? -0.414 4.296 2.223 1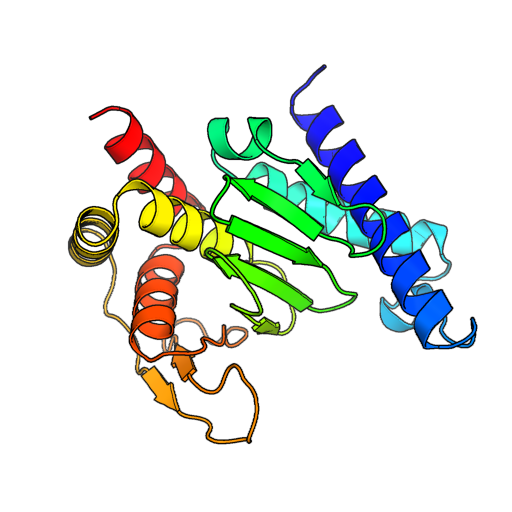.00 76.38 110 SER A CA 1
ATOM 814 C C . SER A 1 110 ? -1.885 4.003 2.548 1.00 76.38 110 SER A C 1
ATOM 816 O O . SER A 1 110 ? -2.174 3.497 3.633 1.00 76.38 110 SER A O 1
ATOM 818 N N . VAL A 1 111 ? -2.799 4.186 1.586 1.00 80.06 111 VAL A N 1
ATOM 819 C CA . VAL A 1 111 ? -4.217 3.798 1.707 1.00 80.06 111 VAL A CA 1
ATOM 820 C C . VAL A 1 111 ? -4.362 2.307 1.996 1.00 80.06 111 VAL A C 1
ATOM 822 O O . VAL A 1 111 ? -5.023 1.928 2.962 1.00 80.06 111 VAL A O 1
ATOM 825 N N . ALA A 1 112 ? -3.725 1.458 1.186 1.00 76.25 112 ALA A N 1
ATOM 826 C CA . ALA A 1 112 ? -3.793 0.007 1.338 1.00 76.25 112 ALA A CA 1
ATOM 827 C C . ALA A 1 112 ? -3.209 -0.453 2.684 1.00 76.25 112 ALA A C 1
ATOM 829 O O . ALA A 1 112 ? -3.801 -1.299 3.357 1.00 76.25 112 ALA A O 1
ATOM 830 N N . ILE A 1 113 ? -2.098 0.151 3.125 1.00 78.69 113 ILE A N 1
ATOM 831 C CA . ILE A 1 113 ? -1.504 -0.136 4.438 1.00 78.69 113 ILE A CA 1
ATOM 832 C C . ILE A 1 113 ? -2.467 0.242 5.566 1.00 78.69 113 ILE A C 1
ATOM 834 O O . ILE A 1 113 ? -2.722 -0.584 6.440 1.00 78.69 113 ILE A O 1
ATOM 838 N N . ILE A 1 114 ? -3.028 1.455 5.564 1.00 84.31 114 ILE A N 1
ATOM 839 C CA . ILE A 1 114 ? -3.945 1.889 6.631 1.00 84.31 114 ILE A CA 1
ATOM 840 C C . ILE A 1 114 ? -5.220 1.037 6.628 1.00 84.31 114 ILE A C 1
ATOM 842 O O . ILE A 1 114 ? -5.684 0.629 7.694 1.00 84.31 114 ILE A O 1
ATOM 846 N N . ALA A 1 115 ? -5.755 0.705 5.448 1.00 83.69 115 ALA A N 1
ATOM 847 C CA . ALA A 1 115 ? -6.906 -0.181 5.309 1.00 83.69 115 ALA A CA 1
ATOM 848 C C . ALA A 1 115 ? -6.634 -1.559 5.927 1.00 83.69 115 ALA A C 1
ATOM 850 O O . ALA A 1 115 ? -7.466 -2.071 6.681 1.00 83.69 115 ALA A O 1
ATOM 851 N N . GLY A 1 116 ? -5.456 -2.127 5.655 1.00 79.00 116 GLY A N 1
ATOM 852 C CA . GLY A 1 116 ? -5.049 -3.405 6.221 1.00 79.00 116 GLY A CA 1
ATOM 853 C C . GLY A 1 116 ? -4.810 -3.356 7.728 1.00 79.00 116 GLY A C 1
ATOM 854 O O . GLY A 1 116 ? -5.241 -4.261 8.441 1.00 79.00 116 GLY A O 1
ATOM 855 N N . LEU A 1 117 ? -4.206 -2.277 8.235 1.00 79.94 117 LEU A N 1
ATOM 856 C CA . LEU A 1 117 ? -4.016 -2.065 9.673 1.00 79.94 117 LEU A CA 1
ATOM 857 C C . LEU A 1 117 ? -5.345 -1.960 10.419 1.00 79.94 117 LEU A C 1
ATOM 859 O O . LEU A 1 117 ? -5.512 -2.572 11.473 1.00 79.94 117 LEU A O 1
ATOM 863 N N . GLY A 1 118 ? -6.292 -1.191 9.881 1.00 83.75 118 GLY A N 1
ATOM 864 C CA . GLY A 1 118 ? -7.602 -1.038 10.498 1.00 83.75 118 GLY A CA 1
ATOM 865 C C . GLY A 1 118 ? -8.381 -2.353 10.523 1.00 83.75 118 GLY A C 1
ATOM 866 O O . GLY A 1 118 ? -8.971 -2.698 11.548 1.00 83.75 118 GLY A O 1
ATOM 867 N N . TRP A 1 119 ? -8.313 -3.133 9.439 1.00 83.50 119 TRP A N 1
ATOM 868 C CA . TRP A 1 119 ? -8.927 -4.459 9.379 1.00 83.50 119 TRP A CA 1
ATOM 869 C C . TRP A 1 119 ? -8.313 -5.429 10.388 1.00 83.50 119 TRP A C 1
ATOM 871 O O . TRP A 1 119 ? -9.045 -6.050 11.152 1.00 83.50 119 TRP A O 1
ATOM 881 N N . SER A 1 120 ? -6.983 -5.516 10.427 1.00 78.06 120 SER A N 1
ATOM 882 C CA . SER A 1 120 ? -6.245 -6.319 11.407 1.00 78.06 120 SER A CA 1
ATOM 883 C C . SER A 1 120 ? -6.704 -6.017 12.837 1.00 78.06 120 SER A C 1
ATOM 885 O O . SER A 1 120 ? -7.000 -6.904 13.634 1.00 78.06 120 SER A O 1
ATOM 887 N N . ARG A 1 121 ? -6.831 -4.730 13.161 1.00 83.06 121 ARG A N 1
ATOM 888 C CA . ARG A 1 121 ? -7.080 -4.310 14.533 1.00 83.06 121 ARG A CA 1
ATOM 889 C C . ARG A 1 121 ? -8.541 -4.374 14.966 1.00 83.06 121 ARG A C 1
ATOM 891 O O . ARG A 1 121 ? -8.816 -4.721 16.114 1.00 83.06 121 ARG A O 1
ATOM 898 N N . TRP A 1 122 ? -9.469 -3.980 14.098 1.00 87.19 122 TRP A N 1
ATOM 899 C CA . TRP A 1 122 ? -10.881 -3.806 14.460 1.00 87.19 122 TRP A CA 1
ATOM 900 C C . TRP A 1 122 ? -11.849 -4.635 13.607 1.00 87.19 122 TRP A C 1
ATOM 902 O O . TRP A 1 122 ? -13.051 -4.639 13.886 1.00 87.19 122 TRP A O 1
ATOM 912 N N . GLY A 1 123 ? -11.363 -5.348 12.588 1.00 85.75 123 GLY A N 1
ATOM 913 C CA . GLY A 1 123 ? -12.165 -6.218 11.729 1.00 85.75 123 GLY A CA 1
ATOM 914 C C . GLY A 1 123 ? -13.378 -5.501 11.139 1.00 85.75 123 GLY A C 1
ATOM 915 O O . GLY A 1 123 ? -13.262 -4.449 10.512 1.00 85.75 123 GLY A O 1
ATOM 916 N N . GLN A 1 124 ? -14.571 -6.050 11.375 1.00 88.69 124 GLN A N 1
ATOM 917 C CA . GLN A 1 124 ? -15.815 -5.510 10.823 1.00 88.69 124 GLN A CA 1
ATOM 918 C C . GLN A 1 124 ? -16.124 -4.076 11.286 1.00 88.69 124 GLN A C 1
ATOM 920 O O . GLN A 1 124 ? -16.643 -3.299 10.490 1.00 88.69 124 GLN A O 1
ATOM 925 N N . ARG A 1 125 ? -15.741 -3.683 12.513 1.00 91.81 125 ARG A N 1
ATOM 926 C CA . ARG A 1 125 ? -15.945 -2.304 13.004 1.00 91.81 125 ARG A CA 1
ATOM 927 C C . ARG A 1 125 ? -15.229 -1.286 12.113 1.00 91.81 125 ARG A C 1
ATOM 929 O O . ARG A 1 125 ? -15.767 -0.216 11.866 1.00 91.81 125 ARG A O 1
ATOM 936 N N . TRP A 1 126 ? -14.046 -1.632 11.602 1.00 90.94 126 TRP A N 1
ATOM 937 C CA . TRP A 1 126 ? -13.318 -0.789 10.655 1.00 90.94 126 TRP A CA 1
ATOM 938 C C . TRP A 1 126 ? -14.079 -0.633 9.339 1.00 90.94 126 TRP A C 1
ATOM 940 O O . TRP A 1 126 ? -14.281 0.480 8.871 1.00 90.94 126 TRP A O 1
ATOM 950 N N . VAL A 1 127 ? -14.559 -1.742 8.772 1.00 88.88 127 VAL A N 1
ATOM 951 C CA . VAL A 1 127 ? -15.343 -1.733 7.525 1.00 88.88 127 VAL A CA 1
ATOM 952 C C . VAL A 1 127 ? -16.611 -0.893 7.669 1.00 88.88 127 VAL A C 1
ATOM 954 O O . VAL A 1 127 ? -16.962 -0.147 6.756 1.00 88.88 127 VAL A O 1
ATOM 957 N N . ASP A 1 128 ? -17.301 -1.015 8.799 1.00 91.38 128 ASP A N 1
ATOM 958 C CA . ASP A 1 128 ? -18.530 -0.271 9.059 1.00 91.38 128 ASP A CA 1
ATOM 959 C C . ASP A 1 128 ? -18.256 1.235 9.158 1.00 91.38 128 ASP A C 1
ATOM 961 O O . ASP A 1 128 ? -18.992 2.024 8.565 1.00 91.38 128 ASP A O 1
ATOM 965 N N . GLU A 1 129 ? -17.156 1.628 9.805 1.00 92.38 129 GLU A N 1
ATOM 966 C CA . GLU A 1 129 ? -16.743 3.030 9.891 1.00 92.38 129 GLU A CA 1
ATOM 967 C C . GLU A 1 129 ? -16.379 3.598 8.514 1.00 92.38 129 GLU A C 1
ATOM 969 O O . GLU A 1 129 ? -16.876 4.653 8.119 1.00 92.38 129 GLU A O 1
ATOM 974 N N . LEU A 1 130 ? -15.592 2.856 7.725 1.00 89.50 130 LEU A N 1
ATOM 975 C CA . LEU A 1 130 ? -15.244 3.260 6.361 1.00 89.50 130 LEU A CA 1
ATOM 976 C C . LEU A 1 130 ? -16.478 3.442 5.479 1.00 89.50 130 LEU A C 1
ATOM 978 O O . LEU A 1 130 ? -16.508 4.349 4.657 1.00 89.50 130 LEU A O 1
ATOM 982 N N . ARG A 1 131 ? -17.514 2.620 5.652 1.00 87.50 131 ARG A N 1
ATOM 983 C CA . ARG A 1 131 ? -18.779 2.762 4.914 1.00 87.50 131 ARG A CA 1
ATOM 984 C C . ARG A 1 131 ? -19.642 3.906 5.424 1.00 87.50 131 ARG A C 1
ATOM 986 O O . ARG A 1 131 ? -20.415 4.457 4.647 1.00 87.50 131 ARG A O 1
ATOM 993 N N . HIS A 1 132 ? -19.547 4.231 6.710 1.00 88.50 132 HIS A N 1
ATOM 994 C CA . HIS A 1 132 ? -20.270 5.350 7.296 1.00 88.50 132 HIS A CA 1
ATOM 995 C C . HIS A 1 132 ? -19.739 6.691 6.776 1.00 88.50 132 HIS A C 1
ATOM 997 O O . HIS A 1 132 ? -20.523 7.583 6.455 1.00 88.50 132 HIS A O 1
ATOM 1003 N N . VAL A 1 133 ? -18.414 6.807 6.663 1.00 85.62 133 VAL A N 1
ATOM 1004 C CA . VAL A 1 133 ? -17.726 8.041 6.249 1.00 85.62 133 VAL A CA 1
ATOM 1005 C C . VAL A 1 133 ? -17.382 8.090 4.756 1.00 85.62 133 VAL A C 1
ATOM 1007 O O . VAL A 1 133 ? -17.122 9.168 4.224 1.00 85.62 133 VAL A O 1
ATOM 1010 N N . GLY A 1 134 ? -17.355 6.934 4.093 1.00 72.38 134 GLY A N 1
ATOM 1011 C CA . GLY A 1 134 ? -16.930 6.741 2.709 1.00 72.38 134 GLY A CA 1
ATOM 1012 C C . GLY A 1 134 ? -17.881 7.313 1.668 1.00 72.38 134 GLY A C 1
ATOM 1013 O O . GLY A 1 134 ? -19.091 7.430 1.868 1.00 72.38 134 GLY A O 1
ATOM 1014 N N . LEU A 1 135 ? -17.316 7.632 0.504 1.00 70.12 135 LEU A N 1
ATOM 1015 C C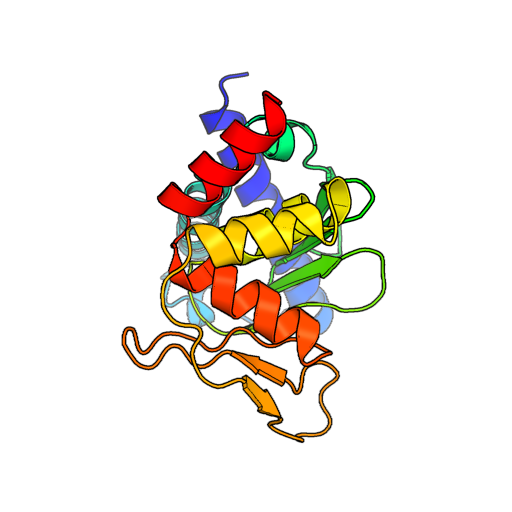A . LEU A 1 135 ? -18.097 7.932 -0.691 1.00 70.12 135 LEU A CA 1
ATOM 1016 C C . LEU A 1 135 ? -18.624 6.633 -1.318 1.00 70.12 135 LEU A C 1
ATOM 1018 O O . LEU A 1 135 ? -18.351 5.521 -0.865 1.00 70.12 135 LEU A O 1
ATOM 1022 N N . ARG A 1 136 ? -19.421 6.760 -2.382 1.00 74.69 136 ARG A N 1
ATOM 1023 C CA . ARG A 1 136 ? -20.003 5.606 -3.071 1.00 74.69 136 ARG A CA 1
ATOM 1024 C C . ARG A 1 136 ? -18.898 4.663 -3.562 1.00 74.69 136 ARG A C 1
ATOM 1026 O O . ARG A 1 136 ? -18.105 5.035 -4.422 1.00 74.69 136 ARG A O 1
ATOM 1033 N N . ARG A 1 137 ? -18.917 3.421 -3.071 1.00 76.12 137 ARG A N 1
ATOM 1034 C CA . ARG A 1 137 ? -18.061 2.341 -3.572 1.00 76.12 137 ARG A CA 1
ATOM 1035 C C . ARG A 1 137 ? -18.257 2.162 -5.077 1.00 76.12 137 ARG A C 1
ATOM 1037 O O . ARG A 1 137 ? -19.396 2.069 -5.549 1.00 76.12 137 ARG A O 1
ATOM 1044 N N . GLY A 1 138 ? -17.156 2.088 -5.814 1.00 71.88 138 GLY A N 1
ATOM 1045 C CA . GLY A 1 138 ? -17.206 1.747 -7.228 1.00 71.88 138 GLY A CA 1
ATOM 1046 C C . GLY A 1 138 ? -17.334 0.234 -7.469 1.00 71.88 138 GLY A C 1
ATOM 1047 O O . GLY A 1 138 ? -17.389 -0.554 -6.522 1.00 71.88 138 GLY A O 1
ATOM 1048 N N . PRO A 1 139 ? -17.479 -0.199 -8.732 1.00 78.25 139 PRO A N 1
ATOM 1049 C CA . PRO A 1 139 ? -17.667 -1.610 -9.040 1.00 78.25 139 PRO A CA 1
ATOM 1050 C C . PRO A 1 139 ? -16.467 -2.461 -8.609 1.00 78.25 139 PRO A C 1
ATOM 1052 O O . PRO A 1 139 ? -15.323 -2.022 -8.665 1.00 78.25 139 PRO A O 1
ATOM 1055 N N . ILE A 1 140 ? -16.742 -3.700 -8.206 1.00 83.31 140 ILE A N 1
ATOM 1056 C CA . ILE A 1 140 ? -15.727 -4.717 -7.921 1.00 83.31 140 ILE A CA 1
ATOM 1057 C C . ILE A 1 140 ? -15.765 -5.720 -9.071 1.00 83.31 140 ILE A C 1
ATOM 1059 O O . ILE A 1 140 ? -16.834 -6.243 -9.390 1.00 83.31 140 ILE A O 1
ATOM 1063 N N . VAL A 1 141 ? -14.622 -5.957 -9.708 1.00 80.81 141 VAL A N 1
ATOM 1064 C CA . VAL A 1 141 ? -14.517 -6.783 -10.917 1.00 80.81 141 VAL A CA 1
ATOM 1065 C C . VAL A 1 141 ? -13.543 -7.924 -10.686 1.00 80.81 141 VAL A C 1
ATOM 1067 O O . VAL A 1 141 ? -12.449 -7.699 -10.184 1.00 80.81 141 VAL A O 1
ATOM 1070 N N . ASP A 1 142 ? -13.939 -9.131 -11.075 1.00 84.38 142 ASP A N 1
ATOM 1071 C CA . ASP A 1 142 ? -13.032 -10.268 -11.213 1.00 84.38 142 ASP A CA 1
ATOM 1072 C C . ASP A 1 142 ? -12.405 -10.239 -12.616 1.00 84.38 142 ASP A C 1
ATOM 1074 O O . ASP A 1 142 ? -13.122 -10.293 -13.619 1.00 84.38 142 ASP A O 1
ATOM 1078 N N . ILE A 1 143 ? -11.082 -10.110 -12.695 1.00 78.00 143 ILE A N 1
ATOM 1079 C CA . ILE A 1 143 ? -10.314 -10.105 -13.944 1.00 78.00 143 ILE A CA 1
ATOM 1080 C C . ILE A 1 143 ? -9.897 -11.513 -14.399 1.00 78.00 143 ILE A C 1
ATOM 1082 O O . ILE A 1 143 ? -9.463 -11.658 -15.540 1.00 78.00 143 ILE A O 1
ATOM 1086 N N . GLY A 1 144 ? -10.077 -12.547 -13.567 1.00 67.81 144 GLY A N 1
ATOM 1087 C CA . GLY A 1 144 ? -10.040 -13.964 -13.950 1.00 67.81 144 GLY A CA 1
ATOM 1088 C C . GLY A 1 144 ? -8.784 -14.438 -14.686 1.00 67.81 144 GLY A C 1
ATOM 1089 O O . GLY A 1 144 ? -8.845 -15.405 -15.444 1.00 67.81 144 GLY A O 1
ATOM 1090 N N . ASP A 1 145 ? -7.646 -13.771 -14.504 1.00 68.94 145 ASP A N 1
ATOM 1091 C CA . ASP A 1 145 ? -6.450 -13.926 -15.341 1.00 68.94 145 ASP A CA 1
ATOM 1092 C C . ASP A 1 145 ? -5.462 -14.994 -14.832 1.00 68.94 145 ASP A C 1
ATOM 1094 O O . ASP A 1 145 ? -4.314 -15.062 -15.271 1.00 68.94 145 ASP A O 1
ATOM 1098 N N . GLY A 1 146 ? -5.907 -15.850 -13.906 1.00 61.75 146 GLY A N 1
ATOM 1099 C CA . GLY A 1 146 ? -5.082 -16.889 -13.288 1.00 61.75 146 GLY A CA 1
ATOM 1100 C C . GLY A 1 146 ? -4.087 -16.364 -12.249 1.00 61.75 146 GLY A C 1
ATOM 1101 O O . GLY A 1 146 ? -3.315 -17.157 -11.708 1.00 61.75 146 GLY A O 1
ATOM 1102 N N . ARG A 1 147 ? -4.103 -15.060 -11.936 1.00 64.38 147 ARG A N 1
ATOM 1103 C CA . ARG A 1 147 ? -3.322 -14.502 -10.830 1.00 64.38 147 ARG A CA 1
ATOM 1104 C C . ARG A 1 147 ? -3.971 -14.806 -9.485 1.00 64.38 147 ARG A C 1
ATOM 1106 O O . ARG A 1 147 ? -5.190 -14.928 -9.349 1.00 64.38 147 ARG A O 1
ATOM 1113 N N . ALA A 1 148 ? -3.137 -14.827 -8.448 1.00 62.41 148 ALA A N 1
ATOM 1114 C CA . ALA A 1 148 ? -3.593 -14.898 -7.062 1.00 62.41 148 ALA A CA 1
ATOM 1115 C C . ALA A 1 148 ? -4.483 -13.698 -6.661 1.00 62.41 148 ALA A C 1
ATOM 1117 O O . ALA A 1 148 ? -5.228 -13.790 -5.686 1.00 62.41 148 ALA A O 1
ATOM 1118 N N . LEU A 1 149 ? -4.423 -12.590 -7.413 1.00 64.12 149 LEU A N 1
ATOM 1119 C CA . LEU A 1 149 ? -5.092 -11.317 -7.146 1.00 64.12 149 LEU A CA 1
ATOM 1120 C C . LEU A 1 149 ? -5.952 -10.909 -8.346 1.00 64.12 149 LEU A C 1
ATOM 1122 O O . LEU A 1 149 ? -5.560 -10.086 -9.164 1.00 64.12 149 LEU A O 1
ATOM 1126 N N . HIS A 1 150 ? -7.117 -11.536 -8.458 1.00 67.62 150 HIS A N 1
ATOM 1127 C CA . HIS A 1 150 ? -8.023 -11.367 -9.591 1.00 67.62 150 HIS A CA 1
ATOM 1128 C C . HIS A 1 150 ? -9.187 -10.416 -9.293 1.00 67.62 150 HIS A C 1
ATOM 1130 O O . HIS A 1 150 ? -9.941 -10.096 -10.197 1.00 67.62 150 HIS A O 1
ATOM 1136 N N . TRP A 1 151 ? -9.361 -9.930 -8.063 1.00 75.06 151 TRP A N 1
ATOM 1137 C CA . TRP A 1 151 ? -10.418 -8.966 -7.753 1.00 75.06 151 TRP A CA 1
ATOM 1138 C C . TRP A 1 151 ? -9.893 -7.544 -7.791 1.00 75.06 151 TRP A C 1
ATOM 1140 O O . TRP A 1 151 ? -8.846 -7.255 -7.237 1.00 75.06 151 TRP A O 1
ATOM 1150 N N . VAL A 1 152 ? -10.639 -6.633 -8.393 1.00 73.38 152 VAL A N 1
ATOM 1151 C CA . VAL A 1 152 ? -10.204 -5.261 -8.620 1.00 73.38 152 VAL A CA 1
ATOM 1152 C C . VAL A 1 152 ? -11.291 -4.289 -8.186 1.00 73.38 152 VAL A C 1
ATOM 1154 O O . VAL A 1 152 ? -12.452 -4.435 -8.573 1.00 73.38 152 VAL A O 1
ATOM 1157 N N . ALA A 1 153 ? -10.911 -3.271 -7.414 1.00 75.06 153 ALA A N 1
ATOM 1158 C CA . ALA A 1 153 ? -11.764 -2.125 -7.121 1.00 75.06 153 ALA A CA 1
ATOM 1159 C C . ALA A 1 153 ? -11.680 -1.098 -8.259 1.00 75.06 153 ALA A C 1
ATOM 1161 O O . ALA A 1 153 ? -10.602 -0.601 -8.570 1.00 75.06 153 ALA A O 1
ATOM 1162 N N . GLN A 1 154 ? -12.808 -0.754 -8.882 1.00 68.31 154 GLN A N 1
ATOM 1163 C CA . GLN A 1 154 ? -12.867 0.341 -9.850 1.00 68.31 154 GLN A CA 1
ATOM 1164 C C . GLN A 1 154 ? -13.225 1.641 -9.128 1.00 68.31 154 GLN A C 1
ATOM 1166 O O . GLN A 1 154 ? -14.284 1.700 -8.510 1.00 68.31 154 GLN A O 1
ATOM 1171 N N . ARG A 1 155 ? -12.423 2.707 -9.245 1.00 64.88 155 ARG A N 1
ATOM 1172 C CA . ARG A 1 155 ? -12.859 4.070 -8.882 1.00 64.88 155 ARG A CA 1
ATOM 1173 C C . ARG A 1 155 ? -13.235 4.831 -10.154 1.00 64.88 155 ARG A C 1
ATOM 1175 O O . ARG A 1 155 ? -12.347 5.274 -10.874 1.00 64.88 155 ARG A O 1
ATOM 1182 N N . PRO A 1 156 ? -14.536 4.952 -10.478 1.00 56.09 156 PRO A N 1
ATOM 1183 C CA . PRO A 1 156 ? -14.964 5.558 -11.738 1.00 56.09 156 PRO A CA 1
ATOM 1184 C C . PRO A 1 156 ? -14.692 7.068 -11.805 1.00 56.09 156 PRO A C 1
ATOM 1186 O O . PRO A 1 156 ? -14.493 7.591 -12.899 1.00 56.09 156 PRO A O 1
ATOM 1189 N N . ASP A 1 157 ? -14.656 7.750 -10.656 1.00 58.81 157 ASP A N 1
ATOM 1190 C CA . ASP A 1 157 ? -14.536 9.214 -10.582 1.00 58.81 157 ASP A CA 1
ATOM 1191 C C . ASP A 1 157 ? -13.075 9.700 -10.575 1.00 58.81 157 ASP A C 1
ATOM 1193 O O . ASP A 1 157 ? -12.789 10.840 -10.936 1.00 58.81 157 ASP A O 1
ATOM 1197 N N . GLU A 1 158 ? -12.140 8.818 -10.215 1.00 58.50 158 GLU A N 1
ATOM 1198 C CA . GLU A 1 158 ? -10.697 9.061 -10.223 1.00 58.50 158 GLU A CA 1
ATOM 1199 C C . GLU A 1 158 ? -10.013 7.885 -10.933 1.00 58.50 158 GLU A C 1
ATOM 1201 O O . GLU A 1 158 ? -9.606 6.928 -10.270 1.00 58.50 158 GLU A O 1
ATOM 1206 N N . PRO A 1 159 ? -9.910 7.907 -12.278 1.00 53.09 159 PRO A N 1
ATOM 1207 C CA . PRO A 1 159 ? -9.216 6.862 -13.019 1.00 53.09 159 PRO A CA 1
ATOM 1208 C C . PRO A 1 159 ? -7.734 6.856 -12.625 1.00 53.09 159 PRO A C 1
ATOM 1210 O O . PRO A 1 159 ? -6.936 7.669 -13.094 1.00 53.09 159 PRO A O 1
ATOM 1213 N N . GLY A 1 160 ? -7.394 5.939 -11.725 1.00 54.00 160 GLY A N 1
ATOM 1214 C CA . GLY A 1 160 ? -6.057 5.683 -11.210 1.00 54.00 160 GLY A CA 1
ATOM 1215 C C . GLY A 1 160 ? -5.631 4.233 -11.447 1.00 54.00 160 GLY A C 1
ATOM 1216 O O . GLY A 1 160 ? -6.323 3.482 -12.141 1.00 54.00 160 GLY A O 1
ATOM 1217 N N . PRO A 1 161 ? -4.473 3.830 -10.909 1.00 56.94 161 PRO A N 1
ATOM 1218 C CA . PRO A 1 161 ? -4.039 2.447 -10.961 1.00 56.94 161 PRO A CA 1
ATOM 1219 C C . PRO A 1 161 ? -4.988 1.550 -10.165 1.00 56.94 161 PRO A C 1
ATOM 1221 O O . PRO A 1 161 ? -5.609 1.972 -9.193 1.00 56.94 161 PRO A O 1
ATOM 1224 N N . TRP A 1 162 ? -5.111 0.308 -10.610 1.00 60.69 162 TRP A N 1
ATOM 1225 C CA . TRP A 1 162 ? -6.088 -0.636 -10.096 1.00 60.69 162 TRP A CA 1
ATOM 1226 C C . TRP A 1 162 ? -5.483 -1.439 -8.947 1.00 60.69 162 TRP A C 1
ATOM 1228 O O . TRP A 1 162 ? -4.592 -2.259 -9.174 1.00 60.69 162 TRP A O 1
ATOM 1238 N N . THR A 1 163 ? -5.962 -1.226 -7.722 1.00 69.00 163 THR A N 1
ATOM 1239 C CA . THR A 1 163 ? -5.545 -2.051 -6.585 1.00 69.00 163 THR A CA 1
ATOM 1240 C C . THR A 1 163 ? -6.264 -3.396 -6.645 1.00 69.00 163 THR A C 1
ATOM 1242 O O . THR A 1 163 ? -7.499 -3.474 -6.640 1.00 69.00 163 THR A O 1
ATOM 1245 N N . CYS A 1 164 ? -5.471 -4.464 -6.721 1.00 69.94 164 CYS A N 1
ATOM 1246 C CA . CYS A 1 164 ? -5.967 -5.828 -6.837 1.00 69.94 164 CYS A CA 1
ATOM 1247 C C . CYS A 1 164 ? -6.024 -6.517 -5.467 1.00 69.94 164 CYS A C 1
ATOM 1249 O O . CYS A 1 164 ? -5.194 -6.287 -4.586 1.00 69.94 164 CYS A O 1
ATOM 1251 N N . ALA A 1 165 ? -6.981 -7.422 -5.310 1.00 72.06 165 ALA A N 1
ATOM 1252 C CA . ALA A 1 165 ? -7.255 -8.197 -4.118 1.00 72.06 165 ALA A CA 1
ATOM 1253 C C . ALA A 1 165 ? -7.458 -9.673 -4.468 1.00 72.06 165 ALA A C 1
ATOM 1255 O O . ALA A 1 165 ? -7.832 -10.041 -5.581 1.00 72.06 165 ALA A O 1
ATOM 1256 N N . ARG A 1 166 ? -7.253 -10.536 -3.474 1.00 72.19 166 ARG A N 1
ATOM 1257 C CA . ARG A 1 166 ? -7.504 -11.978 -3.594 1.00 72.19 166 ARG A CA 1
ATOM 1258 C C . ARG A 1 166 ? -8.991 -12.324 -3.530 1.00 72.19 166 ARG A C 1
ATOM 1260 O O . ARG A 1 166 ? -9.400 -13.348 -4.066 1.00 72.19 166 ARG A O 1
ATOM 1267 N N . SER A 1 167 ? -9.785 -11.498 -2.853 1.00 76.81 167 SER A N 1
ATOM 1268 C CA . SER A 1 167 ? -11.220 -11.709 -2.681 1.00 76.81 167 SER A CA 1
ATOM 1269 C C . SER A 1 167 ? -12.010 -10.437 -2.956 1.00 76.81 167 SER A C 1
ATOM 1271 O O . SER A 1 167 ? -11.484 -9.321 -2.872 1.00 76.81 167 SER A O 1
ATOM 1273 N N . ALA A 1 168 ? -13.299 -10.615 -3.233 1.00 82.06 168 ALA A N 1
ATOM 1274 C CA . ALA A 1 168 ? -14.231 -9.512 -3.390 1.00 82.06 168 ALA A CA 1
ATOM 1275 C C . ALA A 1 168 ? -14.334 -8.659 -2.112 1.00 82.06 168 ALA A C 1
ATOM 1277 O O . ALA A 1 168 ? -14.467 -7.442 -2.209 1.00 82.06 168 ALA A O 1
ATOM 1278 N N . GLU A 1 169 ? -14.229 -9.251 -0.914 1.00 81.44 169 GLU A N 1
ATOM 1279 C CA . GLU A 1 169 ? -14.227 -8.500 0.351 1.00 81.44 169 GLU A CA 1
ATOM 1280 C C . GLU A 1 169 ? -12.972 -7.638 0.508 1.00 81.44 169 GLU A C 1
ATOM 1282 O O . GLU A 1 169 ? -13.071 -6.489 0.935 1.00 81.44 169 GLU A O 1
ATOM 1287 N N . GLY A 1 170 ? -11.803 -8.160 0.122 1.00 78.44 170 GLY A N 1
ATOM 1288 C CA . GLY A 1 170 ? -10.565 -7.382 0.105 1.00 78.44 170 GLY A CA 1
ATOM 1289 C C . GLY A 1 170 ? -10.672 -6.196 -0.852 1.00 78.44 170 GLY A C 1
ATOM 1290 O O . GLY A 1 170 ? -10.419 -5.060 -0.456 1.00 78.44 170 GLY A O 1
ATOM 1291 N N . ALA A 1 171 ? -11.146 -6.436 -2.079 1.00 79.12 171 ALA A N 1
ATOM 1292 C CA . ALA A 1 171 ? -11.382 -5.374 -3.060 1.00 79.12 171 ALA A CA 1
ATOM 1293 C C . ALA A 1 171 ? -12.425 -4.355 -2.569 1.00 79.12 171 ALA A C 1
ATOM 1295 O O . ALA A 1 171 ? -12.289 -3.159 -2.812 1.00 79.12 171 ALA A O 1
ATOM 1296 N N . ALA A 1 172 ? -13.447 -4.796 -1.832 1.00 82.12 172 ALA A N 1
ATOM 1297 C CA . ALA A 1 172 ? -14.427 -3.905 -1.221 1.00 82.12 172 ALA A CA 1
ATOM 1298 C C . ALA A 1 172 ? -13.802 -2.990 -0.160 1.00 82.12 172 ALA A C 1
ATOM 1300 O O . ALA A 1 172 ? -14.062 -1.790 -0.177 1.00 82.12 172 ALA A O 1
ATOM 1301 N N . LEU A 1 173 ? -12.984 -3.552 0.735 1.00 83.31 173 LEU A N 1
ATOM 1302 C CA . LEU A 1 173 ? -12.264 -2.806 1.768 1.00 83.31 173 LEU A CA 1
ATOM 1303 C C . LEU A 1 173 ? -11.322 -1.766 1.146 1.00 83.31 173 LEU A C 1
ATOM 1305 O O . LEU A 1 173 ? -11.331 -0.611 1.564 1.00 83.31 173 LEU A O 1
ATOM 1309 N N . ILE A 1 174 ? -10.557 -2.167 0.126 1.00 80.31 174 ILE A N 1
ATOM 1310 C CA . ILE A 1 174 ? -9.708 -1.271 -0.674 1.00 80.31 174 ILE A CA 1
ATOM 1311 C C . ILE A 1 174 ? -10.529 -0.127 -1.233 1.00 80.31 174 ILE A C 1
ATOM 1313 O O . ILE A 1 174 ? -10.180 1.028 -1.041 1.00 80.31 174 ILE A O 1
ATOM 1317 N N . SER A 1 175 ? -11.618 -0.457 -1.928 1.00 80.75 175 SER A N 1
ATOM 1318 C CA . SER A 1 175 ? -12.433 0.534 -2.618 1.00 80.75 175 SER A CA 1
ATOM 1319 C C . SER A 1 175 ? -13.002 1.558 -1.641 1.00 80.75 175 SER A C 1
ATOM 1321 O O . SER A 1 175 ? -12.964 2.754 -1.921 1.00 80.75 175 SER A O 1
ATOM 1323 N N . ASP A 1 176 ? -13.483 1.098 -0.481 1.00 84.69 176 ASP A N 1
ATOM 1324 C CA . ASP A 1 176 ? -13.987 1.971 0.579 1.00 84.69 176 ASP A CA 1
ATOM 1325 C C . ASP A 1 176 ? -12.865 2.880 1.119 1.00 84.69 176 ASP A C 1
ATOM 1327 O O . ASP A 1 176 ? -13.067 4.084 1.269 1.00 84.69 176 ASP A O 1
ATOM 1331 N N . ALA A 1 177 ? -11.667 2.337 1.348 1.00 84.19 177 ALA A N 1
ATOM 1332 C CA . ALA A 1 177 ? -10.519 3.090 1.851 1.00 84.19 177 ALA A CA 1
ATOM 1333 C C . ALA A 1 177 ? -9.979 4.108 0.835 1.00 84.19 177 ALA A C 1
ATOM 1335 O O . ALA A 1 177 ? -9.757 5.272 1.169 1.00 84.19 177 ALA A O 1
ATOM 1336 N N . GLU A 1 178 ? -9.812 3.701 -0.422 1.00 81.06 178 GLU A N 1
ATOM 1337 C CA . GLU A 1 178 ? -9.410 4.595 -1.500 1.00 81.06 178 GLU A CA 1
ATOM 1338 C C . GLU A 1 178 ? -10.452 5.689 -1.699 1.00 81.06 178 GLU A C 1
ATOM 1340 O O . GLU A 1 178 ? -10.053 6.829 -1.908 1.00 81.06 178 GLU A O 1
ATOM 1345 N N . SER A 1 179 ? -11.758 5.390 -1.549 1.00 80.62 179 SER A N 1
ATOM 1346 C CA . SER A 1 179 ? -12.855 6.372 -1.657 1.00 80.62 179 SER A CA 1
ATOM 1347 C C . SER A 1 179 ? -12.629 7.639 -0.820 1.00 80.62 179 SER A C 1
ATOM 1349 O O . SER A 1 179 ? -13.081 8.714 -1.212 1.00 80.62 179 SER A O 1
ATOM 1351 N N . LEU A 1 180 ? -11.909 7.503 0.296 1.00 82.81 180 LEU A N 1
ATOM 1352 C CA . LEU A 1 180 ? -11.597 8.559 1.253 1.00 82.81 180 LEU A CA 1
ATOM 1353 C C . LEU A 1 180 ? -10.266 9.272 0.965 1.00 82.81 180 LEU A C 1
ATOM 1355 O O . LEU A 1 180 ? -10.106 10.437 1.328 1.00 82.81 180 LEU A O 1
ATOM 1359 N N . GLY A 1 181 ? -9.309 8.578 0.345 1.00 81.50 181 GLY A N 1
ATOM 1360 C CA . GLY A 1 181 ? -7.915 9.010 0.231 1.00 81.50 181 GLY A CA 1
ATOM 1361 C C . GLY A 1 181 ? -7.144 8.949 1.560 1.00 81.50 181 GLY A C 1
ATOM 1362 O O . GLY A 1 181 ? -7.724 8.904 2.649 1.00 81.50 181 GLY A O 1
ATOM 1363 N N . THR A 1 182 ? -5.809 8.966 1.486 1.00 82.75 182 THR A N 1
ATOM 1364 C CA . THR A 1 182 ? -4.933 8.769 2.657 1.00 82.75 182 THR A CA 1
ATOM 1365 C C . THR A 1 182 ? -5.192 9.738 3.814 1.00 82.75 182 THR A C 1
ATOM 1367 O O . THR A 1 182 ? -5.287 9.265 4.949 1.00 82.75 182 THR A O 1
ATOM 1370 N N . PRO A 1 183 ? -5.345 11.066 3.600 1.00 86.56 183 PRO A N 1
ATOM 1371 C CA . PRO A 1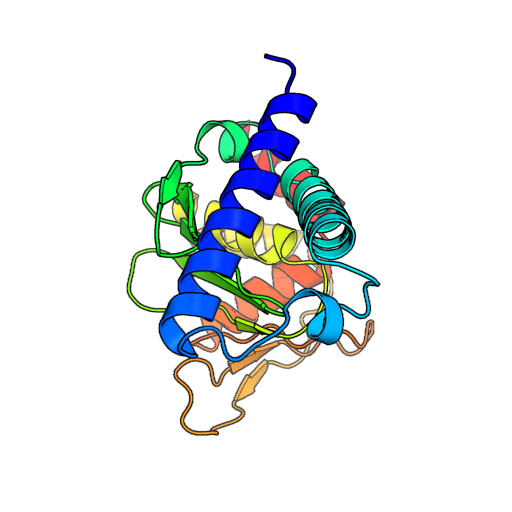 183 ? -5.503 12.002 4.712 1.00 86.56 183 PRO A CA 1
ATOM 1372 C C . PRO A 1 183 ? -6.738 11.704 5.566 1.00 86.56 183 PRO A C 1
ATOM 1374 O O . PRO A 1 183 ? -6.629 11.613 6.788 1.00 86.56 183 PRO A O 1
ATOM 1377 N N . ARG A 1 184 ? -7.895 11.486 4.927 1.00 87.81 184 ARG A N 1
ATOM 1378 C CA . ARG A 1 184 ? -9.146 11.208 5.638 1.00 87.81 184 ARG A CA 1
ATOM 1379 C C . ARG A 1 184 ? -9.138 9.816 6.259 1.00 87.81 184 ARG A C 1
ATOM 1381 O O . ARG A 1 184 ? -9.595 9.650 7.384 1.00 87.81 184 ARG A O 1
ATOM 1388 N N . LEU A 1 185 ? -8.573 8.829 5.566 1.00 88.81 185 LEU A N 1
ATOM 1389 C CA . LEU A 1 185 ? -8.426 7.479 6.102 1.00 88.81 185 LEU A CA 1
ATOM 1390 C C . LEU A 1 185 ? -7.571 7.457 7.380 1.00 88.81 185 LEU A C 1
ATOM 1392 O O . LEU A 1 185 ? -7.904 6.759 8.338 1.00 88.81 185 LEU A O 1
ATOM 1396 N N . ARG A 1 186 ? -6.498 8.258 7.418 1.00 89.12 186 ARG A N 1
ATOM 1397 C CA . ARG A 1 186 ? -5.659 8.430 8.609 1.00 89.12 186 ARG A CA 1
ATOM 1398 C C . ARG A 1 186 ? -6.441 9.032 9.776 1.00 89.12 186 ARG A C 1
ATOM 1400 O O . ARG A 1 186 ? -6.296 8.551 10.893 1.00 89.12 186 ARG A O 1
ATOM 1407 N N . GLU A 1 187 ? -7.269 10.046 9.530 1.00 90.38 187 GLU A N 1
ATOM 1408 C CA . GLU A 1 187 ? -8.120 10.647 10.569 1.00 90.38 187 GLU A CA 1
ATOM 1409 C C . GLU A 1 187 ? -9.061 9.611 11.193 1.00 90.38 187 GLU A C 1
ATOM 1411 O O . GLU A 1 187 ? -9.069 9.465 12.412 1.00 90.38 187 GLU A O 1
ATOM 1416 N N . VAL A 1 188 ? -9.771 8.832 10.368 1.00 91.25 188 VAL A N 1
ATOM 1417 C CA . VAL A 1 188 ? -10.691 7.778 10.839 1.00 91.25 188 VAL A CA 1
ATOM 1418 C C . VAL A 1 188 ? -9.943 6.715 11.652 1.00 91.25 188 VAL A C 1
ATOM 1420 O O . VAL A 1 188 ? -10.400 6.287 12.713 1.00 91.25 188 VAL A O 1
ATOM 1423 N N . TYR A 1 189 ? -8.755 6.313 11.191 1.00 90.50 189 TYR A N 1
ATOM 1424 C CA . TYR A 1 189 ? -7.897 5.375 11.917 1.00 90.50 189 TYR A CA 1
ATOM 1425 C C . TYR A 1 189 ? -7.476 5.922 13.291 1.00 90.50 189 TYR A C 1
ATOM 1427 O O . TYR A 1 189 ? -7.467 5.195 14.285 1.00 90.50 189 TYR A O 1
ATOM 1435 N N . GLU A 1 190 ? -7.114 7.203 13.367 1.00 89.25 190 GLU A N 1
ATOM 1436 C CA . GLU A 1 190 ? -6.724 7.849 14.621 1.00 89.25 190 GLU A CA 1
ATOM 1437 C C . GLU A 1 190 ? -7.903 8.068 15.575 1.00 89.25 190 GLU A C 1
ATOM 1439 O O . GLU A 1 190 ? -7.713 7.941 16.784 1.00 89.25 190 GLU A O 1
ATOM 1444 N N . GLU A 1 191 ? -9.094 8.376 15.060 1.00 90.56 191 GLU A N 1
ATOM 1445 C CA . GLU A 1 191 ? -10.332 8.518 15.836 1.00 90.56 191 GLU A CA 1
ATOM 1446 C C . GLU A 1 191 ? -10.691 7.197 16.527 1.00 90.56 191 GLU A C 1
ATOM 1448 O O . GLU A 1 191 ? -10.733 7.144 17.755 1.00 90.56 191 GLU A O 1
ATOM 1453 N N . LEU A 1 192 ? -10.786 6.099 15.771 1.00 89.75 192 LEU A N 1
ATOM 1454 C CA . LEU A 1 192 ? -11.053 4.766 16.328 1.00 89.75 192 LEU A CA 1
ATOM 1455 C C . LEU A 1 192 ? -9.964 4.258 17.279 1.00 89.75 192 LEU A C 1
ATOM 1457 O O . LEU A 1 192 ? -10.206 3.357 18.078 1.00 89.75 192 LEU A O 1
ATOM 1461 N N . ASN A 1 193 ? -8.749 4.794 17.179 1.00 85.06 193 ASN A N 1
ATOM 1462 C CA . ASN A 1 193 ? -7.656 4.470 18.087 1.00 85.06 193 ASN A CA 1
ATOM 1463 C C . ASN A 1 193 ? -7.728 5.227 19.425 1.00 85.06 193 ASN A C 1
ATOM 1465 O O . ASN A 1 193 ? -7.030 4.839 20.363 1.00 85.06 193 ASN A O 1
ATOM 1469 N N . ARG A 1 194 ? -8.507 6.311 19.508 1.00 84.31 194 ARG A N 1
ATOM 1470 C CA . ARG A 1 194 ? -8.749 7.061 20.753 1.00 84.31 194 ARG A CA 1
ATOM 1471 C C . ARG A 1 194 ? -9.938 6.509 21.547 1.00 84.31 194 ARG A C 1
ATOM 1473 O O . ARG A 1 194 ? -9.962 6.723 22.758 1.00 84.31 194 ARG A O 1
ATOM 1480 N N . ASP A 1 195 ? -10.862 5.828 20.869 1.00 71.81 195 ASP A N 1
ATOM 1481 C CA . ASP A 1 195 ? -12.047 5.154 21.428 1.00 71.81 195 ASP A CA 1
ATOM 1482 C C . ASP A 1 195 ? -11.730 3.799 22.083 1.00 71.81 195 ASP A C 1
ATOM 1484 O O . ASP A 1 195 ? -12.271 3.540 23.183 1.00 71.81 195 ASP A O 1
#